Protein AF-0000000072583824 (afdb_homodimer)

Structure (mmCIF, N/CA/C/O backbone):
data_AF-0000000072583824-model_v1
#
loop_
_entity.id
_entity.type
_entity.pdbx_description
1 polymer 'PIN domain-containing protein'
#
loop_
_atom_site.group_PDB
_atom_site.id
_atom_site.type_symbol
_atom_site.label_atom_id
_atom_site.label_alt_id
_atom_site.label_comp_id
_atom_site.label_asym_id
_atom_site.label_entity_id
_atom_site.label_seq_id
_atom_site.pdbx_PDB_ins_code
_atom_site.Cartn_x
_atom_site.Cartn_y
_atom_site.Cartn_z
_atom_site.occupancy
_atom_site.B_iso_or_equiv
_atom_site.auth_seq_id
_atom_site.auth_comp_id
_atom_site.auth_asym_id
_atom_site.auth_atom_id
_atom_site.pdbx_PDB_model_num
ATOM 1 N N . MET A 1 1 ? 10.68 -25.406 -2.867 1 92.44 1 MET A N 1
ATOM 2 C CA . MET A 1 1 ? 10.5 -24.094 -3.449 1 92.44 1 MET A CA 1
ATOM 3 C C . MET A 1 1 ? 9.195 -23.453 -2.969 1 92.44 1 MET A C 1
ATOM 5 O O . MET A 1 1 ? 8.18 -24.141 -2.838 1 92.44 1 MET A O 1
ATOM 9 N N . ALA A 1 2 ? 9.227 -22.281 -2.602 1 97.75 2 ALA A N 1
ATOM 10 C CA . ALA A 1 2 ? 8.039 -21.531 -2.197 1 97.75 2 ALA A CA 1
ATOM 11 C C . ALA A 1 2 ? 7.684 -20.453 -3.225 1 97.75 2 ALA A C 1
ATOM 13 O O . ALA A 1 2 ? 8.523 -20.062 -4.035 1 97.75 2 ALA A O 1
ATOM 14 N N . LEU A 1 3 ? 6.398 -20.078 -3.184 1 98.62 3 LEU A N 1
ATOM 15 C CA . LEU A 1 3 ? 5.957 -19.078 -4.141 1 98.62 3 LEU A CA 1
ATOM 16 C C . LEU A 1 3 ? 5.617 -17.766 -3.436 1 98.62 3 LEU A C 1
ATOM 18 O O . LEU A 1 3 ? 5.031 -17.781 -2.35 1 98.62 3 LEU A O 1
ATOM 22 N N . TYR A 1 4 ? 5.996 -16.719 -4.039 1 98.81 4 TYR A N 1
ATOM 23 C CA . TYR A 1 4 ? 5.461 -15.398 -3.705 1 98.81 4 TYR A CA 1
ATOM 24 C C . TYR A 1 4 ? 4.43 -14.953 -4.734 1 98.81 4 TYR A C 1
ATOM 26 O O . TYR A 1 4 ? 4.742 -14.82 -5.918 1 98.81 4 TYR A O 1
ATOM 34 N N . ILE A 1 5 ? 3.258 -14.648 -4.293 1 98.75 5 ILE A N 1
ATOM 35 C CA . ILE A 1 5 ? 2.141 -14.383 -5.191 1 98.75 5 ILE A CA 1
ATOM 36 C C . ILE A 1 5 ? 1.902 -12.875 -5.285 1 98.75 5 ILE A C 1
ATOM 38 O O . ILE A 1 5 ? 1.609 -12.219 -4.281 1 98.75 5 ILE A O 1
ATOM 42 N N . ASP A 1 6 ? 2.023 -12.367 -6.43 1 97.75 6 ASP A N 1
ATOM 43 C CA . ASP A 1 6 ? 1.719 -10.969 -6.727 1 97.75 6 ASP A CA 1
ATOM 44 C C . ASP A 1 6 ? 0.272 -10.812 -7.188 1 97.75 6 ASP A C 1
ATOM 46 O O . ASP A 1 6 ? -0.345 -11.773 -7.656 1 97.75 6 ASP A O 1
ATOM 50 N N . SER A 1 7 ? -0.253 -9.633 -7.078 1 97.62 7 SER A N 1
ATOM 51 C CA . SER A 1 7 ? -1.662 -9.398 -7.375 1 97.62 7 SER A CA 1
ATOM 52 C C . SER A 1 7 ? -1.959 -9.633 -8.852 1 97.62 7 SER A C 1
ATOM 54 O O . SER A 1 7 ? -3.014 -10.164 -9.203 1 97.62 7 SER A O 1
ATOM 56 N N . SER A 1 8 ? -1.02 -9.219 -9.734 1 96.88 8 SER A N 1
ATOM 57 C CA . SER A 1 8 ? -1.254 -9.398 -11.164 1 96.88 8 SER A CA 1
ATOM 58 C C . SER A 1 8 ? -1.409 -10.875 -11.523 1 96.88 8 SER A C 1
ATOM 60 O O . SER A 1 8 ? -2.209 -11.227 -12.391 1 96.88 8 SER A O 1
ATOM 62 N N . PHE A 1 9 ? -0.668 -11.688 -10.883 1 98.06 9 PHE A N 1
ATOM 63 C CA . PHE A 1 9 ? -0.695 -13.125 -11.102 1 98.06 9 PHE A CA 1
ATOM 64 C C . PHE A 1 9 ? -1.998 -13.734 -10.594 1 98.06 9 PHE A C 1
ATOM 66 O O . PHE A 1 9 ? -2.674 -14.461 -11.32 1 98.06 9 PHE A O 1
ATOM 73 N N . LEU A 1 10 ? -2.4 -13.422 -9.406 1 98.19 10 LEU A N 1
ATOM 74 C CA . LEU A 1 10 ? -3.605 -13.969 -8.789 1 98.19 10 LEU A CA 1
ATOM 75 C C . LEU A 1 10 ? -4.855 -13.484 -9.516 1 98.19 10 LEU A C 1
ATOM 77 O O . LEU A 1 10 ? -5.77 -14.273 -9.781 1 98.19 10 LEU A O 1
ATOM 81 N N . LEU A 1 11 ? -4.895 -12.219 -9.891 1 97.19 11 LEU A N 1
ATOM 82 C CA . LEU A 1 11 ? -6.059 -11.648 -10.555 1 97.19 11 LEU A CA 1
ATOM 83 C C . LEU A 1 11 ? -6.246 -12.25 -11.945 1 97.19 11 LEU A C 1
ATOM 85 O O . LEU A 1 11 ? -7.375 -12.414 -12.406 1 97.19 11 LEU A O 1
ATOM 89 N N . ASN A 1 12 ? -5.109 -12.531 -12.617 1 96.81 12 ASN A N 1
ATOM 90 C CA . ASN A 1 12 ? -5.207 -13.211 -13.906 1 96.81 12 ASN A CA 1
ATOM 91 C C . ASN A 1 12 ? -5.949 -14.539 -13.781 1 96.81 12 ASN A C 1
ATOM 93 O O . ASN A 1 12 ? -6.816 -14.852 -14.594 1 96.81 12 ASN A O 1
ATOM 97 N N . ILE A 1 13 ? -5.621 -15.32 -12.766 1 97 13 ILE A N 1
ATOM 98 C CA . ILE A 1 13 ? -6.281 -16.594 -12.508 1 97 13 ILE A CA 1
ATOM 99 C C . ILE A 1 13 ? -7.758 -16.359 -12.203 1 97 13 ILE A C 1
ATOM 101 O O . ILE A 1 13 ? -8.625 -17.016 -12.781 1 97 13 ILE A O 1
ATOM 105 N N . MET A 1 14 ? -8.047 -15.391 -11.344 1 95.06 14 MET A N 1
ATOM 106 C CA . MET A 1 14 ? -9.398 -15.094 -10.883 1 95.06 14 MET A CA 1
ATOM 107 C C . MET A 1 14 ? -10.297 -14.695 -12.055 1 95.06 14 MET A C 1
ATOM 109 O O . MET A 1 14 ? -11.469 -15.078 -12.102 1 95.06 14 MET A O 1
ATOM 113 N N . TYR A 1 15 ? -9.766 -13.914 -12.969 1 93.06 15 TYR A N 1
ATOM 114 C CA . TYR A 1 15 ? -10.547 -13.391 -14.078 1 93.06 15 TYR A CA 1
ATOM 115 C C . TYR A 1 15 ? -10.492 -14.336 -15.273 1 93.06 15 TYR A C 1
ATOM 117 O O . TYR A 1 15 ? -11.031 -14.023 -16.344 1 93.06 15 TYR A O 1
ATOM 125 N N . SER A 1 16 ? -9.812 -15.484 -15.156 1 93.88 16 SER A N 1
ATOM 126 C CA . SER A 1 16 ? -9.672 -16.469 -16.219 1 93.88 16 SER A CA 1
ATOM 127 C C . SER A 1 16 ? -9.164 -15.812 -17.5 1 93.88 16 SER A C 1
ATOM 129 O O . SER A 1 16 ? -9.766 -15.977 -18.578 1 93.88 16 SER A O 1
ATOM 131 N N . GLU A 1 17 ? -8.172 -15 -17.359 1 93.62 17 GLU A N 1
ATOM 132 C CA . GLU A 1 17 ? -7.566 -14.336 -18.516 1 93.62 17 GLU A CA 1
ATOM 133 C C . GLU A 1 17 ? -6.637 -15.273 -19.266 1 93.62 17 GLU A C 1
ATOM 135 O O . GLU A 1 17 ? -6.637 -16.484 -19.031 1 93.62 17 GLU A O 1
ATOM 140 N N . ASN A 1 18 ? -5.934 -14.758 -20.234 1 91.69 18 ASN A N 1
ATOM 141 C CA . ASN A 1 18 ? -5.066 -15.57 -21.078 1 91.69 18 ASN A CA 1
ATOM 142 C C . ASN A 1 18 ? -4.145 -16.453 -20.234 1 91.69 18 ASN A C 1
ATOM 144 O O . ASN A 1 18 ? -3.496 -15.984 -19.297 1 91.69 18 ASN A O 1
ATOM 148 N N . HIS A 1 19 ? -4.07 -17.812 -20.516 1 93.81 19 HIS A N 1
ATOM 149 C CA . HIS A 1 19 ? -3.166 -18.812 -19.953 1 93.81 19 HIS A CA 1
ATOM 150 C C . HIS A 1 19 ? -3.471 -19.047 -18.469 1 93.81 19 HIS A C 1
ATOM 152 O O . HIS A 1 19 ? -2.594 -19.453 -17.719 1 93.81 19 HIS A O 1
ATOM 158 N N . PHE A 1 20 ? -4.695 -18.688 -18.016 1 94.75 20 PHE A N 1
ATOM 159 C CA . PHE A 1 20 ? -5.016 -18.766 -16.594 1 94.75 20 PHE A CA 1
ATOM 160 C C . PHE A 1 20 ? -4.895 -20.203 -16.094 1 94.75 20 PHE A C 1
ATOM 162 O O . PHE A 1 20 ? -4.535 -20.438 -14.938 1 94.75 20 PHE A O 1
ATOM 169 N N . GLU A 1 21 ? -5.133 -21.188 -16.984 1 96.25 21 GLU A N 1
ATOM 170 C CA . GLU A 1 21 ? -5.039 -22.578 -16.578 1 96.25 21 GLU A CA 1
ATOM 171 C C . GLU A 1 21 ? -3.609 -22.953 -16.203 1 96.25 21 GLU A C 1
ATOM 173 O O . GLU A 1 21 ? -3.385 -23.672 -15.219 1 96.25 21 GLU A O 1
ATOM 178 N N . LYS A 1 22 ? -2.736 -22.484 -16.953 1 96.69 22 LYS A N 1
ATOM 179 C CA . LYS A 1 22 ? -1.324 -22.719 -16.672 1 96.69 22 LYS A CA 1
ATOM 180 C C . LYS A 1 22 ? -0.91 -22.031 -15.367 1 96.69 22 LYS A C 1
ATOM 182 O O . LYS A 1 22 ? -0.13 -22.594 -14.594 1 96.69 22 LYS A O 1
ATOM 187 N N . TYR A 1 23 ? -1.39 -20.859 -15.156 1 97.06 23 TYR A N 1
ATOM 188 C CA . TYR A 1 23 ? -1.045 -20.125 -13.945 1 97.06 23 TYR A CA 1
ATOM 189 C C . TYR A 1 23 ? -1.666 -20.766 -12.711 1 97.06 23 TYR A C 1
ATOM 191 O O . TYR A 1 23 ? -1.055 -20.797 -11.641 1 97.06 23 TYR A O 1
ATOM 199 N N . LEU A 1 24 ? -2.85 -21.297 -12.914 1 97.44 24 LEU A N 1
ATOM 200 C CA . LEU A 1 24 ? -3.488 -22.031 -11.836 1 97.44 24 LEU A CA 1
ATOM 201 C C . LEU A 1 24 ? -2.684 -23.281 -11.484 1 97.44 24 LEU A C 1
ATOM 203 O O . LEU A 1 24 ? -2.561 -23.641 -10.305 1 97.44 24 LEU A O 1
ATOM 207 N N . GLU A 1 25 ? -2.131 -23.875 -12.492 1 97.62 25 GLU A N 1
ATOM 208 C CA . GLU A 1 25 ? -1.264 -25.031 -12.258 1 97.62 25 GLU A CA 1
ATOM 209 C C . GLU A 1 25 ? -0.024 -24.641 -11.461 1 97.62 25 GLU A C 1
ATOM 211 O O . GLU A 1 25 ? 0.387 -25.359 -10.547 1 97.62 25 GLU A O 1
ATOM 216 N N . ILE A 1 26 ? 0.557 -23.547 -11.789 1 97.38 26 ILE A N 1
ATOM 217 C CA . ILE A 1 26 ? 1.717 -23.047 -11.07 1 97.38 26 ILE A CA 1
ATOM 218 C C . ILE A 1 26 ? 1.34 -22.781 -9.609 1 97.38 26 ILE A C 1
ATOM 220 O O . ILE A 1 26 ? 2.033 -23.219 -8.695 1 97.38 26 ILE A O 1
ATOM 224 N N . PHE A 1 27 ? 0.22 -22.109 -9.398 1 98.06 27 PHE A N 1
ATOM 225 C CA . PHE A 1 27 ? -0.271 -21.797 -8.062 1 98.06 27 PHE A CA 1
ATOM 226 C C . PHE A 1 27 ? -0.432 -23.047 -7.227 1 98.06 27 PHE A C 1
ATOM 228 O O . PHE A 1 27 ? -0.055 -23.078 -6.051 1 98.06 27 PHE A O 1
ATOM 235 N N . ASN A 1 28 ? -0.925 -24.031 -7.902 1 97.62 28 ASN A N 1
ATOM 236 C CA . ASN A 1 28 ? -1.251 -25.25 -7.188 1 97.62 28 ASN A CA 1
ATOM 237 C C . ASN A 1 28 ? -0.034 -26.156 -7.055 1 97.62 28 ASN A C 1
ATOM 239 O O . ASN A 1 28 ? -0.085 -27.172 -6.355 1 97.62 28 ASN A O 1
ATOM 243 N N . SER A 1 29 ? 1.066 -25.828 -7.668 1 96.06 29 SER A N 1
ATOM 244 C CA . SER A 1 29 ? 2.236 -26.703 -7.73 1 96.06 29 SER A CA 1
ATOM 245 C C . SER A 1 29 ? 3.004 -26.688 -6.41 1 96.06 29 SER A C 1
ATOM 247 O O . SER A 1 29 ? 3.832 -27.578 -6.164 1 96.06 29 SER A O 1
ATOM 249 N N . GLN A 1 30 ? 2.777 -25.75 -5.59 1 94.88 30 GLN A N 1
ATOM 250 C CA . GLN A 1 30 ? 3.486 -25.625 -4.32 1 94.88 30 GLN A CA 1
ATOM 251 C C . GLN A 1 30 ? 2.51 -25.422 -3.166 1 94.88 30 GLN A C 1
ATOM 253 O O . GLN A 1 30 ? 1.465 -24.797 -3.33 1 94.88 30 GLN A O 1
ATOM 258 N N . GLN A 1 31 ? 2.912 -25.875 -2.074 1 93.75 31 GLN A N 1
ATOM 259 C CA . GLN A 1 31 ? 2.08 -25.719 -0.886 1 93.75 31 GLN A CA 1
ATOM 260 C C . GLN A 1 31 ? 2.418 -24.422 -0.14 1 93.75 31 GLN A C 1
ATOM 262 O O . GLN A 1 31 ? 1.532 -23.781 0.423 1 93.75 31 GLN A O 1
ATOM 267 N N . LYS A 1 32 ? 3.676 -24.109 -0.099 1 97.38 32 LYS A N 1
ATOM 268 C CA . LYS A 1 32 ? 4.098 -22.906 0.603 1 97.38 32 LYS A CA 1
ATOM 269 C C . LYS A 1 32 ? 3.969 -21.672 -0.294 1 97.38 32 LYS A C 1
ATOM 271 O O . LYS A 1 32 ? 4.699 -21.547 -1.278 1 97.38 32 LYS A O 1
ATOM 276 N N . LYS A 1 33 ? 3.062 -20.844 0.031 1 98.56 33 LYS A N 1
ATOM 277 C CA . LYS A 1 33 ? 2.789 -19.594 -0.688 1 98.56 33 LYS A CA 1
ATOM 278 C C . LYS A 1 33 ? 2.795 -18.406 0.257 1 98.56 33 LYS A C 1
ATOM 280 O O . LYS A 1 33 ? 2.277 -18.484 1.373 1 98.56 33 LYS A O 1
ATOM 285 N N . PHE A 1 34 ? 3.4 -17.344 -0.238 1 98.69 34 PHE A N 1
ATOM 286 C CA . PHE A 1 34 ? 3.523 -16.141 0.581 1 98.69 34 PHE A CA 1
ATOM 287 C C . PHE A 1 34 ? 3.121 -14.906 -0.211 1 98.69 34 PHE A C 1
ATOM 289 O O . PHE A 1 34 ? 3.105 -14.93 -1.443 1 98.69 34 PHE A O 1
ATOM 296 N N . SER A 1 35 ? 2.779 -13.891 0.443 1 98.69 35 SER A N 1
ATOM 297 C CA . SER A 1 35 ? 2.566 -12.562 -0.12 1 98.69 35 SER A CA 1
ATOM 298 C C . SER A 1 35 ? 2.469 -11.508 0.976 1 98.69 35 SER A C 1
ATOM 300 O O . SER A 1 35 ? 2.576 -11.828 2.162 1 98.69 35 SER A O 1
ATOM 302 N N . SER A 1 36 ? 2.441 -10.289 0.584 1 98.56 36 SER A N 1
ATOM 303 C CA . SER A 1 36 ? 2.127 -9.195 1.494 1 98.56 36 SER A CA 1
ATOM 304 C C . SER A 1 36 ? 0.634 -9.141 1.801 1 98.56 36 SER A C 1
ATOM 306 O O . SER A 1 36 ? -0.192 -9.477 0.95 1 98.56 36 SER A O 1
ATOM 308 N N . ILE A 1 37 ? 0.277 -8.703 2.951 1 98.06 37 ILE A N 1
ATOM 309 C CA . ILE A 1 37 ? -1.121 -8.508 3.318 1 98.06 37 ILE A CA 1
ATOM 310 C C . ILE A 1 37 ? -1.78 -7.543 2.33 1 98.06 37 ILE A C 1
ATOM 312 O O . ILE A 1 37 ? -3.002 -7.562 2.158 1 98.06 37 ILE A O 1
ATOM 316 N N . LEU A 1 38 ? -1.032 -6.793 1.614 1 97.62 38 LEU A N 1
ATOM 317 C CA . LEU A 1 38 ? -1.534 -5.863 0.607 1 97.62 38 LEU A CA 1
ATOM 318 C C . LEU A 1 38 ? -2.203 -6.613 -0.539 1 97.62 38 LEU A C 1
ATOM 320 O O . LEU A 1 38 ? -3.027 -6.047 -1.261 1 97.62 38 LEU A O 1
ATOM 324 N N . LEU A 1 39 ? -1.82 -7.855 -0.729 1 98.19 39 LEU A N 1
ATOM 325 C CA . LEU A 1 39 ? -2.424 -8.672 -1.78 1 98.19 39 LEU A CA 1
ATOM 326 C C . LEU A 1 39 ? -3.941 -8.703 -1.636 1 98.19 39 LEU A C 1
ATOM 328 O O . LEU A 1 39 ? -4.668 -8.516 -2.615 1 98.19 39 LEU A O 1
ATOM 332 N N . GLU A 1 40 ? -4.371 -8.922 -0.43 1 96.56 40 GLU A N 1
ATOM 333 C CA . GLU A 1 40 ? -5.805 -9.008 -0.174 1 96.56 40 GLU A CA 1
ATOM 334 C C . GLU A 1 40 ? -6.496 -7.68 -0.479 1 96.56 40 GLU A C 1
ATOM 336 O O . GLU A 1 40 ? -7.566 -7.66 -1.095 1 96.56 40 GLU A O 1
ATOM 341 N N . ILE A 1 41 ? -5.891 -6.613 -0.119 1 95.19 41 ILE A N 1
ATOM 342 C CA . ILE A 1 41 ? -6.469 -5.285 -0.32 1 95.19 41 ILE A CA 1
ATOM 343 C C . ILE A 1 41 ? -6.504 -4.961 -1.812 1 95.19 41 ILE A C 1
ATOM 345 O O . ILE A 1 41 ? -7.535 -4.527 -2.332 1 95.19 41 ILE A O 1
ATOM 349 N N . GLU A 1 42 ? -5.441 -5.219 -2.459 1 96.38 42 GLU A N 1
ATOM 350 C CA . GLU A 1 42 ? -5.324 -4.945 -3.889 1 96.38 42 GLU A CA 1
ATOM 351 C C . GLU A 1 42 ? -6.324 -5.77 -4.691 1 96.38 42 GLU A C 1
ATOM 353 O O . GLU A 1 42 ? -6.953 -5.258 -5.621 1 96.38 42 GLU A O 1
ATOM 358 N N . THR A 1 43 ? -6.473 -7 -4.371 1 96.25 43 THR A N 1
ATOM 359 C CA . 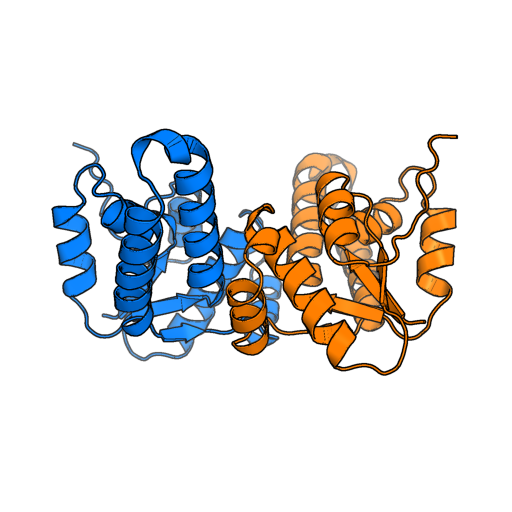THR A 1 43 ? -7.359 -7.883 -5.121 1 96.25 43 THR A CA 1
ATOM 360 C C . THR A 1 43 ? -8.82 -7.57 -4.816 1 96.25 43 THR A C 1
ATOM 362 O O . THR A 1 43 ? -9.664 -7.586 -5.715 1 96.25 43 THR A O 1
ATOM 365 N N . ALA A 1 44 ? -9.117 -7.27 -3.566 1 93.69 44 ALA A N 1
ATOM 366 C CA . ALA A 1 44 ? -10.469 -6.867 -3.205 1 93.69 44 ALA A CA 1
ATOM 367 C C . ALA A 1 44 ? -10.883 -5.594 -3.939 1 93.69 44 ALA A C 1
ATOM 369 O O . ALA A 1 44 ? -12 -5.504 -4.461 1 93.69 44 ALA A O 1
ATOM 370 N N . ARG A 1 45 ? -9.992 -4.703 -3.957 1 93.25 45 ARG A N 1
ATOM 371 C CA . ARG A 1 45 ? -10.266 -3.455 -4.664 1 93.25 45 ARG A CA 1
ATOM 372 C C . ARG A 1 45 ? -10.516 -3.709 -6.145 1 93.25 45 ARG A C 1
ATOM 374 O O . ARG A 1 45 ? -11.43 -3.137 -6.73 1 93.25 45 ARG A O 1
ATOM 381 N N . SER A 1 46 ? -9.648 -4.484 -6.738 1 93.88 46 SER A N 1
ATOM 382 C CA . SER A 1 46 ? -9.789 -4.797 -8.156 1 93.88 46 SER A CA 1
ATOM 383 C C . SER A 1 46 ? -11.141 -5.445 -8.453 1 93.88 46 SER A C 1
ATOM 385 O O . SER A 1 46 ? -11.805 -5.09 -9.422 1 93.88 46 SER A O 1
ATOM 387 N N . LEU A 1 47 ? -11.562 -6.363 -7.621 1 91.31 47 LEU A N 1
ATOM 388 C CA . LEU A 1 47 ? -12.844 -7.031 -7.793 1 91.31 47 LEU A CA 1
ATOM 389 C C . LEU A 1 47 ? -13.992 -6.035 -7.699 1 91.31 47 LEU A C 1
ATOM 391 O O . LEU A 1 47 ? -14.914 -6.066 -8.523 1 91.31 47 LEU A O 1
ATOM 395 N N . ASN A 1 48 ? -13.891 -5.168 -6.711 1 89 48 ASN A N 1
ATOM 396 C CA . ASN A 1 48 ? -14.922 -4.156 -6.535 1 89 48 ASN A CA 1
ATOM 397 C C . ASN A 1 48 ? -15 -3.215 -7.73 1 89 48 ASN A C 1
ATOM 399 O O . ASN A 1 48 ? -16.094 -2.85 -8.172 1 89 48 ASN A O 1
ATOM 403 N N . LEU A 1 49 ? -13.844 -2.818 -8.156 1 88.06 49 LEU A N 1
ATOM 404 C CA . LEU A 1 49 ? -13.789 -1.944 -9.32 1 88.06 49 LEU A CA 1
ATOM 405 C C . LEU A 1 49 ? -14.391 -2.629 -10.547 1 88.06 49 LEU A C 1
ATOM 407 O O . LEU A 1 49 ? -15.188 -2.029 -11.266 1 88.06 49 LEU A O 1
ATOM 411 N N . PHE A 1 50 ? -14 -3.863 -10.75 1 87.19 50 PHE A N 1
ATOM 412 C CA . PHE A 1 50 ? -14.508 -4.641 -11.867 1 87.19 50 PHE A CA 1
ATOM 413 C C . PHE A 1 50 ? -16.031 -4.773 -11.789 1 87.19 50 PHE A C 1
ATOM 415 O O . PHE A 1 50 ? -16.719 -4.594 -12.797 1 87.19 50 PHE A O 1
ATOM 422 N N . TYR A 1 51 ? -16.469 -5.039 -10.617 1 86 51 TYR A N 1
ATOM 423 C CA . TYR A 1 51 ? -17.906 -5.176 -10.391 1 86 51 TYR A CA 1
ATOM 424 C C . TYR A 1 51 ? -18.641 -3.869 -10.688 1 86 51 TYR A C 1
ATOM 426 O O . TYR A 1 51 ? -19.688 -3.867 -11.344 1 86 51 TYR A O 1
ATOM 434 N N . ASN A 1 52 ? -18.109 -2.777 -10.242 1 84.94 52 ASN A N 1
ATOM 435 C CA . ASN A 1 52 ? -18.734 -1.474 -10.422 1 84.94 52 ASN A CA 1
ATOM 436 C C . ASN A 1 52 ? -18.781 -1.069 -11.891 1 84.94 52 ASN A C 1
ATOM 438 O O . ASN A 1 52 ? -19.719 -0.41 -12.328 1 84.94 52 ASN A O 1
ATOM 442 N N . ILE A 1 53 ? -17.766 -1.441 -12.562 1 84.94 53 ILE A N 1
ATOM 443 C CA . ILE A 1 53 ? -17.688 -1.114 -13.984 1 84.94 53 ILE A CA 1
ATOM 444 C C . ILE A 1 53 ? -18.672 -1.98 -14.766 1 84.94 53 ILE A C 1
ATOM 446 O O . ILE A 1 53 ? -19.297 -1.51 -15.719 1 84.94 53 ILE A O 1
ATOM 450 N N . LYS A 1 54 ? -18.875 -3.236 -14.336 1 83 54 LYS A N 1
ATOM 451 C CA . LYS A 1 54 ? -19.688 -4.18 -15.102 1 83 54 LYS A CA 1
ATOM 452 C C . LYS A 1 54 ? -21 -4.484 -14.375 1 83 54 LYS A C 1
ATOM 454 O O . LYS A 1 54 ? -21.609 -5.527 -14.609 1 83 54 LYS A O 1
ATOM 459 N N . LYS A 1 55 ? -21.312 -3.713 -13.422 1 72.62 55 LYS A N 1
ATOM 460 C CA . LYS A 1 55 ? -22.406 -3.943 -12.477 1 72.62 55 LYS A CA 1
ATOM 461 C C . LYS A 1 55 ? -23.688 -4.324 -13.203 1 72.62 55 LYS A C 1
ATOM 463 O O . LYS A 1 55 ? -24.422 -5.211 -12.758 1 72.62 55 LYS A O 1
ATOM 468 N N . LYS A 1 56 ? -23.938 -3.674 -14.219 1 74.94 56 LYS A N 1
ATOM 469 C CA . LYS A 1 56 ? -25.172 -3.943 -14.969 1 74.94 56 LYS A CA 1
ATOM 470 C C . LYS A 1 56 ? -25.188 -5.379 -15.484 1 74.94 56 LYS A C 1
ATOM 472 O O . LYS A 1 56 ? -26.25 -6.012 -15.516 1 74.94 56 LYS A O 1
ATOM 477 N N . ASP A 1 57 ? -24.141 -5.934 -15.773 1 78.88 57 ASP A N 1
ATOM 478 C CA . ASP A 1 57 ? -24.031 -7.238 -16.422 1 78.88 57 ASP A CA 1
ATOM 479 C C . ASP A 1 57 ? -23.844 -8.352 -15.383 1 78.88 57 ASP A C 1
ATOM 481 O O . ASP A 1 57 ? -24.297 -9.477 -15.586 1 78.88 57 ASP A O 1
ATOM 485 N N . LEU A 1 58 ? -23.219 -8.188 -14.305 1 77.56 58 LEU A N 1
ATOM 486 C CA . LEU A 1 58 ? -22.734 -9.234 -13.414 1 77.56 58 LEU A CA 1
ATOM 487 C C . LEU A 1 58 ? -23.688 -9.453 -12.25 1 77.56 58 LEU A C 1
ATOM 489 O O . LEU A 1 58 ? -23.938 -10.594 -11.852 1 77.56 58 LEU A O 1
ATOM 493 N N . GLY A 1 59 ? -24.406 -8.422 -11.82 1 78.88 59 GLY A N 1
ATOM 494 C CA . GLY A 1 59 ? -25.297 -8.508 -10.672 1 78.88 59 GLY A CA 1
ATOM 495 C C . GLY A 1 59 ? -24.578 -8.797 -9.375 1 78.88 59 GLY A C 1
ATOM 496 O O . GLY A 1 59 ? -23.375 -9.07 -9.375 1 78.88 59 GLY A O 1
ATOM 497 N N . LYS A 1 60 ? -25.203 -8.859 -8.195 1 81.69 60 LYS A N 1
ATOM 498 C CA . LYS A 1 60 ? -24.656 -8.992 -6.844 1 81.69 60 LYS A CA 1
ATOM 499 C C . LYS A 1 60 ? -24.156 -10.406 -6.594 1 81.69 60 LYS A C 1
ATOM 501 O O . LYS A 1 60 ? -23.203 -10.609 -5.832 1 81.69 60 LYS A O 1
ATOM 506 N N . VAL A 1 61 ? -24.672 -11.383 -7.223 1 85.44 61 VAL A N 1
ATOM 507 C CA . VAL A 1 61 ? -24.312 -12.781 -7.059 1 85.44 61 VAL A CA 1
ATOM 508 C C . VAL A 1 61 ? -22.875 -13 -7.531 1 85.44 61 VAL A C 1
ATOM 510 O O . VAL A 1 61 ? -22.094 -13.719 -6.887 1 85.44 61 VAL A O 1
ATOM 513 N N . TRP A 1 62 ? -22.547 -12.336 -8.578 1 88.81 62 TRP A N 1
ATOM 514 C CA . TRP A 1 62 ? -21.203 -12.461 -9.125 1 88.81 62 TRP A CA 1
ATOM 515 C C . TRP A 1 62 ? -20.156 -11.969 -8.125 1 88.81 62 TRP A C 1
ATOM 517 O O . TRP A 1 62 ? -19.125 -12.602 -7.926 1 88.81 62 TRP A O 1
ATOM 527 N N . LEU A 1 63 ? -20.453 -10.844 -7.523 1 87.31 63 LEU A N 1
ATOM 528 C CA . LEU A 1 63 ? -19.516 -10.25 -6.57 1 87.31 63 LEU A CA 1
ATOM 529 C C . LEU A 1 63 ? -19.312 -11.172 -5.371 1 87.31 63 LEU A C 1
ATOM 531 O O . LEU A 1 63 ? -18.172 -11.406 -4.957 1 87.31 63 LEU A O 1
ATOM 535 N N . ASN A 1 64 ? -20.375 -11.703 -4.887 1 89.62 64 ASN A N 1
ATOM 536 C CA . ASN A 1 64 ? -20.312 -12.609 -3.742 1 89.62 64 ASN A CA 1
ATOM 537 C C . ASN A 1 64 ? -19.5 -13.867 -4.07 1 89.62 64 ASN A C 1
ATOM 539 O O . ASN A 1 64 ? -18.672 -14.305 -3.271 1 89.62 64 ASN A O 1
ATOM 543 N N . GLU A 1 65 ? -19.75 -14.391 -5.172 1 92.06 65 GLU A N 1
ATOM 544 C CA . GLU A 1 65 ? -19.031 -15.586 -5.602 1 92.06 65 GLU A CA 1
ATOM 545 C C . GLU A 1 65 ? -17.547 -15.297 -5.816 1 92.06 65 GLU A C 1
ATOM 547 O O . GLU A 1 65 ? -16.703 -16.109 -5.445 1 92.06 65 GLU A O 1
ATOM 552 N N . SER A 1 66 ? -17.281 -14.18 -6.457 1 93.19 66 SER A N 1
ATOM 553 C CA . SER A 1 66 ? -15.906 -13.789 -6.707 1 93.19 66 SER A CA 1
ATOM 554 C C . SER A 1 66 ? -15.156 -13.547 -5.402 1 93.19 66 SER A C 1
ATOM 556 O O . SER A 1 66 ? -13.992 -13.945 -5.266 1 93.19 66 SER A O 1
ATOM 558 N N . GLU A 1 67 ? -15.797 -12.922 -4.496 1 92.06 67 GLU A N 1
ATOM 559 C CA . GLU A 1 67 ? -15.203 -12.695 -3.182 1 92.06 67 GLU A CA 1
ATOM 560 C C . GLU A 1 67 ? -14.945 -14.016 -2.459 1 92.06 67 GLU A C 1
ATOM 562 O O . GLU A 1 67 ? -13.93 -14.164 -1.774 1 92.06 67 GLU A O 1
ATOM 567 N N . GLY A 1 68 ? -15.906 -14.891 -2.549 1 95.19 68 GLY A N 1
ATOM 568 C CA . GLY A 1 68 ? -15.711 -16.219 -1.985 1 95.19 68 GLY A CA 1
ATOM 569 C C . GLY A 1 68 ? -14.516 -16.938 -2.57 1 95.19 68 GLY A C 1
ATOM 570 O O . GLY A 1 68 ? -13.703 -17.516 -1.832 1 95.19 68 GLY A O 1
ATOM 571 N N . THR A 1 69 ? -14.398 -16.953 -3.857 1 96.19 69 THR A N 1
ATOM 572 C CA . THR A 1 69 ? -13.273 -17.562 -4.551 1 96.19 69 THR A CA 1
ATOM 573 C C . THR A 1 69 ? -11.961 -16.922 -4.133 1 96.19 69 THR A C 1
ATOM 575 O O . THR A 1 69 ? -10.961 -17.609 -3.898 1 96.19 69 THR A O 1
ATOM 578 N N . LEU A 1 70 ? -11.961 -15.617 -4.105 1 96.19 70 LEU A N 1
ATOM 579 C CA . LEU A 1 70 ? -10.773 -14.883 -3.672 1 96.19 70 LEU A CA 1
ATOM 580 C C . LEU A 1 70 ? -10.359 -15.312 -2.27 1 96.19 70 LEU A C 1
ATOM 582 O O . LEU A 1 70 ? -9.172 -15.555 -2.018 1 96.19 70 LEU A O 1
ATOM 586 N N . ASN A 1 71 ? -11.305 -15.398 -1.379 1 95.88 71 ASN A N 1
ATOM 587 C CA . ASN A 1 71 ? -11.016 -15.82 -0.012 1 95.88 71 ASN A CA 1
ATOM 588 C C . ASN A 1 71 ? -10.414 -17.219 0.025 1 95.88 71 ASN A C 1
ATOM 590 O O . ASN A 1 71 ? -9.547 -17.5 0.855 1 95.88 71 ASN A O 1
ATOM 594 N N . ASP A 1 72 ? -10.891 -18.031 -0.829 1 97.25 72 ASP A N 1
ATOM 595 C CA . ASP A 1 72 ? -10.344 -19.391 -0.922 1 97.25 72 ASP A CA 1
ATOM 596 C C . ASP A 1 72 ? -8.875 -19.359 -1.318 1 97.25 72 ASP A C 1
ATOM 598 O O . ASP A 1 72 ? -8.055 -20.078 -0.742 1 97.25 72 ASP A O 1
ATOM 602 N N . PHE A 1 73 ? -8.516 -18.578 -2.264 1 97.81 73 PHE A N 1
ATOM 603 C CA . PHE A 1 73 ? -7.125 -18.438 -2.684 1 97.81 73 PHE A CA 1
ATOM 604 C C . PHE A 1 73 ? -6.281 -17.828 -1.568 1 97.81 73 PHE A C 1
ATOM 606 O O . PHE A 1 73 ? -5.195 -18.328 -1.269 1 97.81 73 PHE A O 1
ATOM 613 N N . LEU A 1 74 ? -6.789 -16.797 -0.99 1 97.62 74 LEU A N 1
ATOM 614 C CA . LEU A 1 74 ? -6.039 -16.078 0.036 1 97.62 74 LEU A CA 1
ATOM 615 C C . LEU A 1 74 ? -5.785 -16.969 1.248 1 97.62 74 LEU A C 1
ATOM 617 O O . LEU A 1 74 ? -4.746 -16.859 1.901 1 97.62 74 LEU A O 1
ATOM 621 N N . SER A 1 75 ? -6.746 -17.828 1.523 1 97.56 75 SER A N 1
ATOM 622 C CA . SER A 1 75 ? -6.613 -18.734 2.666 1 97.56 75 SER A CA 1
ATOM 623 C C . SER A 1 75 ? -5.438 -19.688 2.48 1 97.56 75 SER A C 1
ATOM 625 O O . SER A 1 75 ? -4.965 -20.297 3.445 1 97.56 75 SER A O 1
ATOM 627 N N . GLN A 1 76 ? -4.949 -19.828 1.287 1 98.19 76 GLN A N 1
ATOM 628 C CA . GLN A 1 76 ? -3.842 -20.734 0.977 1 98.19 76 GLN A CA 1
ATOM 629 C C . GLN A 1 76 ? -2.514 -19.984 0.958 1 98.19 76 GLN A C 1
ATOM 631 O O . GLN A 1 76 ? -1.461 -20.578 0.719 1 98.19 76 GLN A O 1
ATOM 636 N N . ILE A 1 77 ? -2.52 -18.734 1.183 1 98.44 77 ILE A N 1
ATOM 637 C CA . ILE A 1 77 ? -1.337 -17.875 1.089 1 98.44 77 ILE A CA 1
ATOM 638 C C . ILE A 1 77 ? -1.001 -17.312 2.465 1 98.44 77 ILE A C 1
ATOM 640 O O . ILE A 1 77 ? -1.876 -16.781 3.156 1 98.44 77 ILE A O 1
ATOM 644 N N . ASN A 1 78 ? 0.192 -17.469 2.924 1 98.12 78 ASN A N 1
ATOM 645 C CA . ASN A 1 78 ? 0.658 -16.812 4.141 1 98.12 78 ASN A CA 1
ATOM 646 C C . ASN A 1 78 ? 0.92 -15.328 3.908 1 98.12 78 ASN A C 1
ATOM 648 O O . ASN A 1 78 ? 1.905 -14.961 3.266 1 98.12 78 ASN A O 1
ATOM 652 N N . LEU A 1 79 ? 0.116 -14.5 4.477 1 98.25 79 LEU A N 1
ATOM 653 C CA . LEU A 1 79 ? 0.208 -13.062 4.254 1 98.25 79 LEU A CA 1
ATOM 654 C C . LEU A 1 79 ? 1.053 -12.398 5.332 1 98.25 79 LEU A C 1
ATOM 656 O O . LEU A 1 79 ? 0.759 -12.523 6.523 1 98.25 79 LEU A O 1
ATOM 660 N N . LYS A 1 80 ? 2.049 -11.734 4.926 1 98.5 80 LYS A N 1
ATOM 661 C CA . LYS A 1 80 ? 2.92 -10.992 5.832 1 98.5 80 LYS A CA 1
ATOM 662 C C . LYS A 1 80 ? 2.426 -9.562 6.027 1 98.5 80 LYS A C 1
ATOM 664 O O . LYS A 1 80 ? 2.158 -8.859 5.051 1 98.5 80 LYS A O 1
ATOM 669 N N . ASN A 1 81 ? 2.309 -9.133 7.301 1 98.31 81 ASN A N 1
ATOM 670 C CA . ASN A 1 81 ? 1.954 -7.754 7.613 1 98.31 81 ASN A CA 1
ATOM 671 C C . ASN A 1 81 ? 3.02 -6.777 7.121 1 98.31 81 ASN A C 1
ATOM 673 O O . ASN A 1 81 ? 4.18 -7.152 6.953 1 98.31 81 ASN A O 1
ATOM 677 N N . VAL A 1 82 ? 2.504 -5.566 6.82 1 98.31 82 VAL A N 1
ATOM 678 C CA . VAL A 1 82 ? 3.467 -4.5 6.562 1 98.31 82 VAL A CA 1
ATOM 679 C C . VAL A 1 82 ? 3.836 -3.807 7.871 1 98.31 82 VAL A C 1
ATOM 681 O O . VAL A 1 82 ? 3.029 -3.064 8.438 1 98.31 82 VAL A O 1
ATOM 684 N N . ASP A 1 83 ? 5.047 -4.078 8.305 1 97.56 83 ASP A N 1
ATOM 685 C CA . ASP A 1 83 ? 5.516 -3.582 9.602 1 97.56 83 ASP A CA 1
ATOM 686 C C . ASP A 1 83 ? 6.945 -3.055 9.508 1 97.56 83 ASP A C 1
ATOM 688 O O . ASP A 1 83 ? 7.434 -2.768 8.406 1 97.56 83 ASP A O 1
ATOM 692 N N . SER A 1 84 ? 7.566 -2.896 10.641 1 95.31 84 SER A N 1
ATOM 693 C CA . SER A 1 84 ? 8.883 -2.273 10.695 1 95.31 84 SER A CA 1
ATOM 694 C C . SER A 1 84 ? 9.914 -3.107 9.938 1 95.31 84 SER A C 1
ATOM 696 O O . SER A 1 84 ? 10.867 -2.562 9.367 1 95.31 84 SER A O 1
ATOM 698 N N . ASP A 1 85 ? 9.703 -4.43 9.938 1 96.25 85 ASP A N 1
ATOM 699 C CA . ASP A 1 85 ? 10.609 -5.289 9.188 1 96.25 85 ASP A CA 1
ATOM 700 C C . ASP A 1 85 ? 10.641 -4.898 7.711 1 96.25 85 ASP A C 1
ATOM 702 O O . ASP A 1 85 ? 11.711 -4.797 7.109 1 96.25 85 ASP A O 1
ATOM 706 N N . ILE A 1 86 ? 9.5 -4.684 7.148 1 96.62 86 ILE A N 1
ATOM 707 C CA . ILE A 1 86 ? 9.359 -4.363 5.73 1 96.62 86 ILE A CA 1
ATOM 708 C C . ILE A 1 86 ? 9.953 -2.984 5.453 1 96.62 86 ILE A C 1
ATOM 710 O O . ILE A 1 86 ? 10.641 -2.787 4.449 1 96.62 86 ILE A O 1
ATOM 714 N N . ARG A 1 87 ? 9.711 -2.084 6.312 1 92.69 87 ARG A N 1
ATOM 715 C CA . ARG A 1 87 ? 10.273 -0.745 6.184 1 92.69 87 ARG A CA 1
ATOM 716 C C . ARG A 1 87 ? 11.797 -0.794 6.152 1 92.69 87 ARG A C 1
ATOM 718 O O . ARG A 1 87 ? 12.43 -0.111 5.344 1 92.69 87 ARG A O 1
ATOM 725 N N . LEU A 1 88 ? 12.328 -1.562 7.035 1 93.06 88 LEU A N 1
ATOM 726 C CA . LEU A 1 88 ? 13.773 -1.687 7.129 1 93.06 88 LEU A CA 1
ATOM 727 C C . LEU A 1 88 ? 14.352 -2.283 5.848 1 93.06 88 LEU A C 1
ATOM 729 O O . LEU A 1 88 ? 15.43 -1.882 5.402 1 93.06 88 LEU A O 1
ATOM 733 N N . GLU A 1 89 ? 13.664 -3.264 5.289 1 94.12 89 GLU A N 1
ATOM 734 C CA . GLU A 1 89 ? 14.102 -3.852 4.027 1 94.12 89 GLU A CA 1
ATOM 735 C C . GLU A 1 89 ? 14.172 -2.801 2.924 1 94.12 89 GLU A C 1
ATOM 737 O O . GLU A 1 89 ? 15.102 -2.797 2.119 1 94.12 89 GLU A O 1
ATOM 742 N N . ILE A 1 90 ? 13.211 -1.914 2.859 1 92.19 90 ILE A N 1
ATOM 743 C CA . ILE A 1 90 ? 13.141 -0.877 1.835 1 92.19 90 ILE A CA 1
ATOM 744 C C . ILE A 1 90 ? 14.297 0.107 2.02 1 92.19 90 ILE A C 1
ATOM 746 O O . ILE A 1 90 ? 14.922 0.529 1.045 1 92.19 90 ILE A O 1
ATOM 750 N N . LYS A 1 91 ? 14.562 0.446 3.258 1 87.31 91 LYS A N 1
ATOM 751 C CA . LYS A 1 91 ? 15.648 1.38 3.561 1 87.31 91 LYS A CA 1
ATOM 752 C C . LYS A 1 91 ? 17 0.794 3.18 1 87.31 91 LYS A C 1
ATOM 754 O O . LYS A 1 91 ? 17.906 1.525 2.783 1 87.31 91 LYS A O 1
ATOM 759 N N . LYS A 1 92 ? 17.078 -0.483 3.316 1 90.06 92 LYS A N 1
ATOM 760 C CA . LYS A 1 92 ? 18.344 -1.17 3.049 1 90.06 92 LYS A CA 1
ATOM 761 C C . LYS A 1 92 ? 18.625 -1.215 1.551 1 90.06 92 LYS A C 1
ATOM 763 O O . LYS A 1 92 ? 19.797 -1.122 1.137 1 90.06 92 LYS A O 1
ATOM 768 N N . TYR A 1 93 ? 17.609 -1.356 0.785 1 87.25 93 TYR A N 1
ATOM 769 C CA . TYR A 1 93 ? 17.797 -1.528 -0.653 1 87.25 93 TYR A CA 1
ATOM 770 C C . TYR A 1 93 ? 17.094 -0.41 -1.426 1 87.25 93 TYR A C 1
ATOM 772 O O . TYR A 1 93 ? 15.906 -0.503 -1.734 1 87.25 93 TYR A O 1
ATOM 780 N N . LYS A 1 94 ? 17.859 0.516 -1.851 1 80.31 94 LYS A N 1
ATOM 781 C CA . LYS A 1 94 ? 17.297 1.7 -2.496 1 80.31 94 LYS A CA 1
ATOM 782 C C . LYS A 1 94 ? 16.719 1.356 -3.865 1 80.31 94 LYS A C 1
ATOM 784 O O . LYS A 1 94 ? 15.797 2.023 -4.34 1 80.31 94 LYS A O 1
ATOM 789 N N . ASN A 1 95 ? 17.203 0.297 -4.453 1 86.5 95 ASN A N 1
ATOM 790 C CA . ASN A 1 95 ? 16.734 -0.132 -5.766 1 86.5 95 ASN A CA 1
ATOM 791 C C . ASN A 1 95 ? 15.266 -0.527 -5.727 1 86.5 95 ASN A C 1
ATOM 793 O O . ASN A 1 95 ? 14.586 -0.504 -6.754 1 86.5 95 ASN A O 1
ATOM 797 N N . ILE A 1 96 ? 14.797 -0.897 -4.559 1 89.5 96 ILE A N 1
ATOM 798 C CA . ILE A 1 96 ? 13.398 -1.268 -4.383 1 89.5 96 ILE A CA 1
ATOM 799 C C . ILE A 1 96 ? 12.508 -0.076 -4.711 1 89.5 96 ILE A C 1
ATOM 801 O O . ILE A 1 96 ? 11.398 -0.246 -5.234 1 89.5 96 ILE A O 1
ATOM 805 N N . LEU A 1 97 ? 13.078 1.121 -4.5 1 87.5 97 LEU A N 1
ATOM 806 C CA . LEU A 1 97 ? 12.289 2.34 -4.629 1 87.5 97 LEU A CA 1
ATOM 807 C C . LE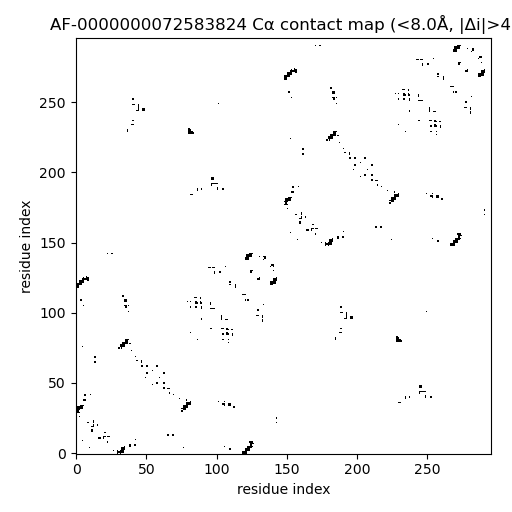U A 1 97 ? 12.211 2.787 -6.082 1 87.5 97 LEU A C 1
ATOM 809 O O . LEU A 1 97 ? 11.594 3.811 -6.391 1 87.5 97 LEU A O 1
ATOM 813 N N . GLU A 1 98 ? 12.781 1.953 -7.012 1 87.31 98 GLU A N 1
ATOM 814 C CA . GLU A 1 98 ? 12.523 2.143 -8.438 1 87.31 98 GLU A CA 1
ATOM 815 C C . GLU A 1 98 ? 11.078 1.804 -8.781 1 87.31 98 GLU A C 1
ATOM 817 O O . GLU A 1 98 ? 10.555 2.262 -9.805 1 87.31 98 GLU A O 1
ATOM 822 N N . LEU A 1 99 ? 10.508 1.017 -7.918 1 92.44 99 LEU A N 1
ATOM 823 C CA . LEU A 1 99 ? 9.117 0.597 -8.094 1 92.44 99 LEU A CA 1
ATOM 824 C C . LEU A 1 99 ? 8.164 1.573 -7.418 1 92.44 99 LEU A C 1
ATOM 826 O O . LEU A 1 99 ? 8.578 2.361 -6.562 1 92.44 99 LEU A O 1
ATOM 830 N N . LYS A 1 100 ? 6.945 1.5 -7.848 1 93.56 100 LYS A N 1
ATOM 831 C CA . LYS A 1 100 ? 5.914 2.244 -7.129 1 93.56 100 LYS A CA 1
ATOM 832 C C . LYS A 1 100 ? 5.727 1.697 -5.719 1 93.56 100 LYS A C 1
ATOM 834 O O . LYS A 1 100 ? 6.172 0.591 -5.41 1 93.56 100 LYS A O 1
ATOM 839 N N . SER A 1 101 ? 5.074 2.438 -4.898 1 95.06 101 SER A N 1
ATOM 840 C CA . SER A 1 101 ? 5.008 2.156 -3.471 1 95.06 101 SER A CA 1
ATOM 841 C C . SER A 1 101 ? 4.449 0.76 -3.207 1 95.06 101 SER A C 1
ATOM 843 O O . SER A 1 101 ? 5 0.007 -2.402 1 95.06 101 SER A O 1
ATOM 845 N N . LEU A 1 102 ? 3.363 0.38 -3.881 1 94.81 102 LEU A N 1
ATOM 846 C CA . LEU A 1 102 ? 2.762 -0.935 -3.684 1 94.81 102 LEU A CA 1
ATOM 847 C C . LEU A 1 102 ? 3.723 -2.041 -4.105 1 94.81 102 LEU A C 1
ATOM 849 O O . LEU A 1 102 ? 3.977 -2.975 -3.338 1 94.81 102 LEU A O 1
ATOM 853 N N . ASP A 1 103 ? 4.332 -1.915 -5.277 1 96.06 103 ASP A N 1
ATOM 854 C CA . ASP A 1 103 ? 5.254 -2.918 -5.809 1 96.06 103 ASP A CA 1
ATOM 855 C C . ASP A 1 103 ? 6.531 -2.982 -4.977 1 96.06 103 ASP A C 1
ATOM 857 O O . ASP A 1 103 ? 7.094 -4.059 -4.777 1 96.06 103 ASP A O 1
ATOM 861 N N . ALA A 1 104 ? 6.957 -1.774 -4.551 1 96.19 104 ALA A N 1
ATOM 862 C CA . ALA A 1 104 ? 8.125 -1.721 -3.68 1 96.19 104 ALA A CA 1
ATOM 863 C C . ALA A 1 104 ? 7.883 -2.492 -2.385 1 96.19 104 ALA A C 1
ATOM 865 O O . ALA A 1 104 ? 8.758 -3.217 -1.911 1 96.19 104 ALA A O 1
ATOM 866 N N . THR A 1 105 ? 6.727 -2.326 -1.846 1 97.38 105 THR A N 1
ATOM 867 C CA . THR A 1 105 ? 6.367 -3.033 -0.621 1 97.38 105 THR A CA 1
ATOM 868 C C . THR A 1 105 ? 6.328 -4.539 -0.857 1 97.38 105 THR A C 1
ATOM 870 O O . THR A 1 105 ? 6.805 -5.316 -0.026 1 97.38 105 THR A O 1
ATOM 873 N N . HIS A 1 106 ? 5.789 -4.953 -1.95 1 98.25 106 HIS A N 1
ATOM 874 C CA . HIS A 1 106 ? 5.758 -6.371 -2.289 1 98.25 106 HIS A CA 1
ATOM 875 C C . HIS A 1 106 ? 7.172 -6.938 -2.41 1 98.25 106 HIS A C 1
ATOM 877 O O . HIS A 1 106 ? 7.461 -8.016 -1.886 1 98.25 106 HIS A O 1
ATOM 883 N N . LEU A 1 107 ? 8.008 -6.215 -3.105 1 97.75 107 LEU A N 1
ATOM 884 C CA . LEU A 1 107 ? 9.359 -6.711 -3.295 1 97.75 107 LEU A CA 1
ATOM 885 C C . LEU A 1 107 ? 10.109 -6.781 -1.967 1 97.75 107 LEU A C 1
ATOM 887 O O . LEU A 1 107 ? 10.812 -7.758 -1.694 1 97.75 107 LEU A O 1
ATOM 891 N N . ALA A 1 108 ? 9.961 -5.715 -1.187 1 97.56 108 ALA A N 1
ATOM 892 C CA . ALA A 1 108 ? 10.562 -5.727 0.142 1 97.56 108 ALA A CA 1
ATOM 893 C C . ALA A 1 108 ? 10.055 -6.906 0.965 1 97.56 108 ALA A C 1
ATOM 895 O O . ALA A 1 108 ? 10.82 -7.535 1.702 1 97.56 108 ALA A O 1
ATOM 896 N N . THR A 1 109 ? 8.773 -7.18 0.872 1 98.44 109 THR A N 1
ATOM 897 C CA . THR A 1 109 ? 8.18 -8.312 1.576 1 98.44 109 THR A CA 1
ATOM 898 C C . THR A 1 109 ? 8.773 -9.625 1.088 1 98.44 109 THR A C 1
ATOM 900 O O . THR A 1 109 ? 9.133 -10.484 1.895 1 98.44 109 THR A O 1
ATOM 903 N N . ALA A 1 110 ? 8.883 -9.766 -0.213 1 98.19 110 ALA A N 1
ATOM 904 C CA . ALA A 1 110 ? 9.484 -10.961 -0.788 1 98.19 110 ALA A CA 1
ATOM 905 C C . ALA A 1 110 ? 10.914 -11.148 -0.3 1 98.19 110 ALA A C 1
ATOM 907 O O . ALA A 1 110 ? 11.312 -12.258 0.063 1 98.19 110 ALA A O 1
ATOM 908 N N . THR A 1 111 ? 11.695 -10.078 -0.29 1 97.19 111 THR A N 1
ATOM 909 C CA . THR A 1 111 ? 13.078 -10.141 0.154 1 97.19 111 THR A CA 1
ATOM 910 C C . THR A 1 111 ? 13.164 -10.555 1.62 1 97.19 111 THR A C 1
ATOM 912 O O . THR A 1 111 ? 14.031 -11.344 2 1 97.19 111 THR A O 1
ATOM 915 N N . TYR A 1 112 ? 12.297 -9.992 2.414 1 97.94 112 TYR A N 1
ATOM 916 C CA . TYR A 1 112 ? 12.25 -10.344 3.828 1 97.94 112 TYR A CA 1
ATOM 917 C C . TYR A 1 112 ? 11.938 -11.82 4.012 1 97.94 112 TYR A C 1
ATOM 919 O O . TYR A 1 112 ? 12.609 -12.516 4.777 1 97.94 112 TYR A O 1
ATOM 927 N N . ILE A 1 113 ? 10.922 -12.297 3.328 1 98.12 113 ILE A N 1
ATOM 928 C CA . ILE A 1 113 ? 10.477 -13.68 3.459 1 98.12 113 ILE A CA 1
ATOM 929 C C . ILE A 1 113 ? 11.578 -14.625 3.006 1 98.12 113 ILE A C 1
ATOM 931 O O . ILE A 1 113 ? 11.812 -15.664 3.629 1 98.12 113 ILE A O 1
ATOM 935 N N . ARG A 1 114 ? 12.203 -14.266 1.902 1 97.19 114 ARG A N 1
ATOM 936 C CA . ARG A 1 114 ? 13.297 -15.086 1.399 1 97.19 114 ARG A CA 1
ATOM 937 C C . ARG A 1 114 ? 14.328 -15.359 2.492 1 97.19 114 ARG A C 1
ATOM 939 O O . ARG A 1 114 ? 14.883 -16.453 2.566 1 97.19 114 ARG A O 1
ATOM 946 N N . LYS A 1 115 ? 14.562 -14.406 3.34 1 96 115 LYS A N 1
ATOM 947 C CA . LYS A 1 115 ? 15.539 -14.539 4.422 1 96 115 LYS A CA 1
ATOM 948 C C . LYS A 1 115 ? 14.992 -15.414 5.543 1 96 115 LYS A C 1
ATOM 950 O O . LYS A 1 115 ? 15.758 -15.961 6.34 1 96 115 LYS A O 1
ATOM 955 N N . MET A 1 116 ? 13.719 -15.508 5.598 1 96.12 116 MET A N 1
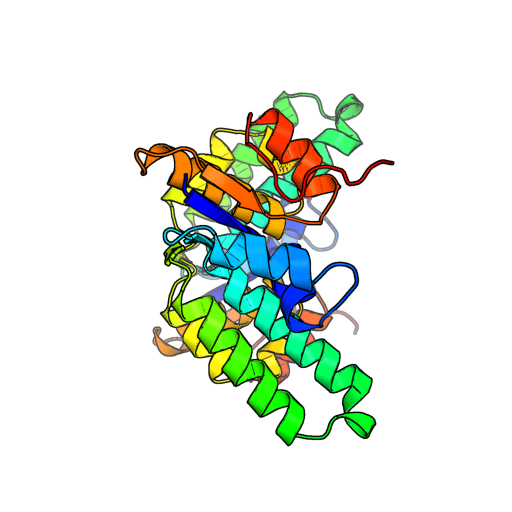ATOM 956 C CA . MET A 1 116 ? 13.086 -16.141 6.75 1 96.12 116 MET A CA 1
ATOM 957 C C . MET A 1 116 ? 12.789 -17.609 6.465 1 96.12 116 MET A C 1
ATOM 959 O O . MET A 1 116 ? 12.445 -18.375 7.375 1 96.12 116 MET A O 1
ATOM 963 N N . ILE A 1 117 ? 12.891 -17.969 5.266 1 95.25 117 ILE A N 1
ATOM 964 C CA . ILE A 1 117 ? 12.539 -19.344 4.93 1 95.25 117 ILE A CA 1
ATOM 965 C C . ILE A 1 117 ? 13.781 -20.094 4.445 1 95.25 117 ILE A C 1
ATOM 967 O O . ILE A 1 117 ? 14.789 -19.469 4.094 1 95.25 117 ILE A O 1
ATOM 971 N N . SER A 1 118 ? 13.703 -21.359 4.398 1 91.31 118 SER A N 1
ATOM 972 C CA . SER A 1 118 ? 14.852 -22.203 4.07 1 91.31 118 SER A CA 1
ATOM 973 C C . SER A 1 118 ? 14.867 -22.547 2.588 1 91.31 118 SER A C 1
ATOM 975 O O . SER A 1 118 ? 15.906 -22.953 2.053 1 91.31 118 SER A O 1
ATOM 977 N N . GLU A 1 119 ? 13.82 -22.422 1.933 1 92.81 119 GLU A N 1
ATOM 978 C CA . GLU A 1 119 ? 13.703 -22.797 0.526 1 92.81 119 GLU A CA 1
ATOM 979 C C . GLU A 1 119 ? 13.797 -21.562 -0.379 1 92.81 119 GLU A C 1
ATOM 981 O O . GLU A 1 119 ? 13.695 -20.438 0.092 1 92.81 119 GLU A O 1
ATOM 986 N N . ASP A 1 120 ? 14.031 -21.891 -1.656 1 95.94 120 ASP A N 1
ATOM 987 C CA . ASP A 1 120 ? 14.031 -20.812 -2.648 1 95.94 120 ASP A CA 1
ATOM 988 C C . ASP A 1 120 ? 12.641 -20.219 -2.811 1 95.94 120 ASP A C 1
ATOM 990 O O . ASP A 1 120 ? 11.641 -20.938 -2.793 1 95.94 120 ASP A O 1
ATOM 994 N N . LEU A 1 121 ? 12.602 -18.922 -2.885 1 98.12 121 LEU A N 1
ATOM 995 C CA . LEU A 1 121 ? 11.344 -18.203 -3.104 1 98.12 121 LEU A CA 1
ATOM 996 C C . LEU A 1 121 ? 11.25 -17.719 -4.543 1 98.12 121 LEU A C 1
ATOM 998 O O . LEU A 1 121 ? 12.109 -16.969 -5.004 1 98.12 121 LEU A O 1
ATOM 1002 N N . THR A 1 122 ? 10.234 -18.156 -5.242 1 98.31 122 THR A N 1
ATOM 1003 C CA . THR A 1 122 ? 9.992 -17.734 -6.617 1 98.31 122 THR A CA 1
ATOM 1004 C C . THR A 1 122 ? 8.812 -16.766 -6.684 1 98.31 122 THR A C 1
ATOM 1006 O O . THR A 1 122 ? 7.746 -17.047 -6.137 1 98.31 122 THR A O 1
ATOM 1009 N N . ILE A 1 123 ? 9.008 -15.633 -7.355 1 98.31 123 ILE A N 1
ATOM 1010 C CA . ILE A 1 123 ? 7.965 -14.617 -7.445 1 98.31 123 ILE A CA 1
ATOM 1011 C C . ILE A 1 123 ? 7.082 -14.891 -8.656 1 98.31 123 ILE A C 1
ATOM 1013 O O . ILE A 1 123 ? 7.582 -15.062 -9.773 1 98.31 123 ILE A O 1
ATOM 1017 N N . CYS A 1 124 ? 5.797 -14.992 -8.398 1 98.44 124 CYS A N 1
ATOM 1018 C CA . CYS A 1 124 ? 4.809 -15.117 -9.469 1 98.44 124 CYS A CA 1
ATOM 1019 C C . CYS A 1 124 ? 4.16 -13.773 -9.773 1 98.44 124 CYS A C 1
ATOM 1021 O O . CYS A 1 124 ? 3.355 -13.273 -8.984 1 98.44 124 CYS A O 1
ATOM 1023 N N . THR A 1 125 ? 4.484 -13.195 -10.859 1 98.06 125 THR A N 1
ATOM 1024 C CA . THR A 1 125 ? 3.961 -11.891 -11.25 1 98.06 125 THR A CA 1
ATOM 1025 C C . THR A 1 125 ? 3.881 -11.773 -12.773 1 98.06 125 THR A C 1
ATOM 1027 O O . THR A 1 125 ? 4.652 -12.414 -13.492 1 98.06 125 THR A O 1
ATOM 1030 N N . LEU A 1 126 ? 2.916 -11.031 -13.227 1 97.06 126 LEU A N 1
ATOM 1031 C CA . LEU A 1 126 ? 2.758 -10.781 -14.656 1 97.06 126 LEU A CA 1
ATOM 1032 C C . LEU A 1 126 ? 3.113 -9.344 -14.992 1 97.06 126 LEU A C 1
ATOM 1034 O O . LEU A 1 126 ? 3.035 -8.938 -16.156 1 97.06 126 LEU A O 1
ATOM 1038 N N . ASP A 1 127 ? 3.43 -8.562 -13.992 1 95.44 127 ASP A N 1
ATOM 1039 C CA . ASP A 1 127 ? 3.836 -7.176 -14.195 1 95.44 127 ASP A CA 1
ATOM 1040 C C . ASP A 1 127 ? 5.297 -7.09 -14.633 1 95.44 127 ASP A C 1
ATOM 1042 O O . ASP A 1 127 ? 6.203 -7.422 -13.859 1 95.44 127 ASP A O 1
ATOM 1046 N N . ASP A 1 128 ? 5.547 -6.512 -15.766 1 95.19 128 ASP A N 1
ATOM 1047 C CA . ASP A 1 128 ? 6.871 -6.488 -16.375 1 95.19 128 ASP A CA 1
ATOM 1048 C C . ASP A 1 128 ? 7.848 -5.652 -15.555 1 95.19 128 ASP A C 1
ATOM 1050 O O . ASP A 1 128 ? 9.016 -6.02 -15.414 1 95.19 128 ASP A O 1
ATOM 1054 N N . LYS A 1 129 ? 7.418 -4.543 -15.102 1 93.94 129 LYS A N 1
ATOM 1055 C CA . LYS A 1 129 ? 8.305 -3.697 -14.312 1 93.94 129 LYS A CA 1
ATOM 1056 C C . LYS A 1 129 ? 8.711 -4.387 -13.016 1 93.94 129 LYS A C 1
ATOM 1058 O O . LYS A 1 129 ? 9.883 -4.355 -12.625 1 93.94 129 LYS A O 1
ATOM 1063 N N . PHE A 1 130 ? 7.746 -5.012 -12.383 1 95.94 130 PHE A N 1
ATOM 1064 C CA . PHE A 1 130 ? 8.023 -5.766 -11.164 1 95.94 130 PHE A CA 1
ATOM 1065 C C . PHE A 1 130 ? 8.984 -6.914 -11.445 1 95.94 130 PHE A C 1
ATOM 1067 O O . PHE A 1 130 ? 9.914 -7.152 -10.672 1 95.94 130 PHE A O 1
ATOM 1074 N N . ARG A 1 131 ? 8.797 -7.555 -12.531 1 96.38 131 ARG A N 1
ATOM 1075 C CA . ARG A 1 131 ? 9.672 -8.648 -12.938 1 96.38 131 ARG A CA 1
ATOM 1076 C C . ARG A 1 131 ? 11.102 -8.172 -13.117 1 96.38 131 ARG A C 1
ATOM 1078 O O . ARG A 1 131 ? 12.039 -8.773 -12.586 1 96.38 131 ARG A O 1
ATOM 1085 N N . ASN A 1 132 ? 11.234 -7.105 -13.828 1 95 132 ASN A N 1
ATOM 1086 C CA . ASN A 1 132 ? 12.555 -6.586 -14.156 1 95 132 ASN A CA 1
ATOM 1087 C C . ASN A 1 132 ? 13.336 -6.203 -12.906 1 95 132 ASN A C 1
ATOM 1089 O O . ASN A 1 132 ? 14.523 -6.527 -12.781 1 95 132 ASN A O 1
ATOM 1093 N N . VAL A 1 133 ? 12.727 -5.547 -12 1 94.94 133 VAL A N 1
ATOM 1094 C CA . VAL A 1 133 ? 13.406 -5.117 -10.781 1 94.94 133 VAL A CA 1
ATOM 1095 C C . VAL A 1 133 ? 13.68 -6.328 -9.891 1 94.94 133 VAL A C 1
ATOM 1097 O O . VAL A 1 133 ? 14.727 -6.406 -9.25 1 94.94 133 VAL A O 1
ATOM 1100 N N . SER A 1 134 ? 12.75 -7.273 -9.844 1 96.25 134 SER A N 1
ATOM 1101 C CA . SER A 1 134 ? 12.914 -8.484 -9.047 1 96.25 134 SER A CA 1
ATOM 1102 C C . SER A 1 134 ? 14.117 -9.297 -9.523 1 96.25 134 SER A C 1
ATOM 1104 O O . SER A 1 134 ? 14.805 -9.93 -8.711 1 96.25 134 SER A O 1
ATOM 1106 N N . LYS A 1 135 ? 14.344 -9.258 -10.844 1 95.06 135 LYS A N 1
ATOM 1107 C CA . LYS A 1 135 ? 15.508 -9.945 -11.406 1 95.06 135 LYS A CA 1
ATOM 1108 C C . LYS A 1 135 ? 16.812 -9.375 -10.852 1 95.06 135 LYS A C 1
ATOM 1110 O O . LYS A 1 135 ? 17.766 -10.109 -10.633 1 95.06 135 LYS A O 1
ATOM 1115 N N . LYS A 1 136 ? 16.797 -8.109 -10.602 1 94.38 136 LYS A N 1
ATOM 1116 C CA . LYS A 1 136 ? 17.984 -7.461 -10.039 1 94.38 136 LYS A CA 1
ATOM 1117 C C . LYS A 1 136 ? 18.25 -7.957 -8.625 1 94.38 136 LYS A C 1
ATOM 1119 O O . LYS A 1 136 ? 19.391 -7.898 -8.148 1 94.38 136 LYS A O 1
ATOM 1124 N N . PHE A 1 137 ? 17.281 -8.461 -7.961 1 95 137 PHE A N 1
ATOM 1125 C CA . PHE A 1 137 ? 17.406 -9 -6.613 1 95 137 PHE A CA 1
ATOM 1126 C C . PHE A 1 137 ? 17.594 -10.508 -6.648 1 95 137 PHE A C 1
ATOM 1128 O O . PHE A 1 137 ? 17.438 -11.18 -5.625 1 95 137 PHE A O 1
ATOM 1135 N N . GLU A 1 138 ? 17.719 -11.062 -7.883 1 95.31 138 GLU A N 1
ATOM 1136 C CA . GLU A 1 138 ? 18.078 -12.453 -8.117 1 95.31 138 GLU A CA 1
ATOM 1137 C C . GLU A 1 138 ? 16.938 -13.391 -7.719 1 95.31 138 GLU A C 1
ATOM 1139 O O . GLU A 1 138 ? 17.172 -14.469 -7.172 1 95.31 138 GLU A O 1
ATOM 1144 N N . PHE A 1 139 ? 15.812 -12.922 -7.914 1 96.94 139 PHE A N 1
ATOM 1145 C CA . PHE A 1 139 ? 14.656 -13.789 -7.723 1 96.94 139 PHE A CA 1
ATOM 1146 C C . PHE A 1 139 ? 14.391 -14.625 -8.977 1 96.94 139 PHE A C 1
ATOM 1148 O O . PHE A 1 139 ? 14.539 -14.133 -10.094 1 96.94 139 PHE A O 1
ATOM 1155 N N . ASN A 1 140 ? 14.023 -15.852 -8.734 1 96.81 140 ASN A N 1
ATOM 1156 C CA . ASN A 1 140 ? 13.352 -16.594 -9.805 1 96.81 140 ASN A CA 1
ATOM 1157 C C . ASN A 1 140 ? 11.945 -16.047 -10.062 1 96.81 140 ASN A C 1
ATOM 1159 O O . ASN A 1 140 ? 11.281 -15.586 -9.141 1 96.81 140 ASN A O 1
ATOM 1163 N N . LEU A 1 141 ? 11.547 -16.109 -11.328 1 97.62 141 LEU A N 1
ATOM 1164 C CA . LEU A 1 141 ? 10.258 -15.539 -11.695 1 97.62 141 LEU A CA 1
ATOM 1165 C C . LEU A 1 141 ? 9.406 -16.547 -12.453 1 97.62 141 LEU A C 1
ATOM 1167 O O . LEU A 1 141 ? 9.922 -17.312 -13.273 1 97.62 141 LEU A O 1
ATOM 1171 N N . LEU A 1 142 ? 8.211 -16.594 -12.125 1 96.88 142 LEU A N 1
ATOM 1172 C CA . LEU A 1 142 ? 7.215 -17.344 -12.883 1 96.88 142 LEU A CA 1
ATOM 1173 C C . LEU A 1 142 ? 6.039 -16.453 -13.266 1 96.88 142 LEU A C 1
ATOM 1175 O O . LEU A 1 142 ? 5.684 -15.539 -12.523 1 96.88 142 LEU A O 1
ATOM 1179 N N . PRO A 1 143 ? 5.234 -16.672 -14.352 1 95.38 143 PRO A N 1
ATOM 1180 C CA . PRO A 1 143 ? 5.609 -17.609 -15.414 1 95.38 143 PRO A CA 1
ATOM 1181 C C . PRO A 1 143 ? 6.863 -17.172 -16.172 1 95.38 143 PRO A C 1
ATOM 1183 O O . PRO A 1 143 ? 7.23 -15.992 -16.125 1 95.38 143 PRO A O 1
ATOM 1186 N N . LYS A 1 144 ? 7.578 -18.062 -16.719 1 88.12 144 LYS A N 1
ATOM 1187 C CA . LYS A 1 144 ? 8.766 -17.734 -17.516 1 88.12 144 LYS A CA 1
ATOM 1188 C C . LYS A 1 144 ? 8.398 -16.984 -18.781 1 88.12 144 LYS A C 1
ATOM 1190 O O . LYS A 1 144 ? 7.277 -17.109 -19.281 1 88.12 144 LYS A O 1
ATOM 1195 N N . SER A 1 145 ? 9.055 -15.766 -19.156 1 67.94 145 SER A N 1
ATOM 1196 C CA . SER A 1 145 ? 8.781 -14.969 -20.344 1 67.94 145 SER A CA 1
ATOM 1197 C C . SER A 1 145 ? 8.312 -15.852 -21.5 1 67.94 145 SER A C 1
ATOM 1199 O O . SER A 1 145 ? 8.891 -16.906 -21.75 1 67.94 145 SER A O 1
ATOM 1201 N N . MET A 1 146 ? 6.992 -16.031 -21.594 1 52.97 146 MET A N 1
ATOM 1202 C CA . MET A 1 146 ? 6.523 -16.719 -22.797 1 52.97 146 MET A CA 1
ATOM 1203 C C . MET A 1 146 ? 6.965 -15.969 -24.062 1 52.97 146 MET A C 1
ATOM 1205 O O . MET A 1 146 ? 6.438 -14.898 -24.359 1 52.97 146 MET A O 1
ATOM 1209 N N . ASN A 1 147 ? 8.18 -15.547 -24.141 1 43.09 147 ASN A N 1
ATOM 1210 C CA . ASN A 1 147 ? 8.617 -15.008 -25.438 1 43.09 147 ASN A CA 1
ATOM 1211 C C . ASN A 1 147 ? 7.844 -15.625 -26.594 1 43.09 147 ASN A C 1
ATOM 1213 O O . ASN A 1 147 ? 7.348 -14.914 -27.469 1 43.09 147 ASN A O 1
ATOM 1217 N N . LYS A 1 148 ? 8.102 -16.984 -27.062 1 31.17 148 LYS A N 1
ATOM 1218 C CA . LYS A 1 148 ? 8.156 -17.453 -28.453 1 31.17 148 LYS A CA 1
ATOM 1219 C C . LYS A 1 148 ? 6.758 -17.641 -29.031 1 31.17 148 LYS A C 1
ATOM 1221 O O . LYS A 1 148 ? 5.832 -18.016 -28.297 1 31.17 148 LYS A O 1
ATOM 1226 N N . MET B 1 1 ? -7.711 17.047 19.781 1 92.5 1 MET B N 1
ATOM 1227 C CA . MET B 1 1 ? -7.812 16.656 18.391 1 92.5 1 MET B CA 1
ATOM 1228 C C . MET B 1 1 ? -6.516 16.016 17.891 1 92.5 1 MET B C 1
ATOM 1230 O O . MET B 1 1 ? -5.426 16.469 18.266 1 92.5 1 MET B O 1
ATOM 1234 N N . ALA B 1 2 ? -6.594 14.984 17.219 1 97.81 2 ALA B N 1
ATOM 1235 C CA . ALA B 1 2 ? -5.434 14.328 16.625 1 97.81 2 ALA B CA 1
ATOM 1236 C C . ALA B 1 2 ? -5.449 14.453 15.109 1 97.81 2 ALA B C 1
ATOM 1238 O O . ALA B 1 2 ? -6.496 14.719 14.516 1 97.81 2 ALA B O 1
ATOM 1239 N N . LEU B 1 3 ? -4.238 14.328 14.547 1 98.62 3 LEU B N 1
ATOM 1240 C CA . LEU B 1 3 ? -4.145 14.453 13.094 1 98.62 3 LEU B CA 1
ATOM 1241 C C . LEU B 1 3 ? -3.797 13.117 12.453 1 98.62 3 LEU B C 1
ATOM 1243 O O . LEU B 1 3 ? -2.979 12.359 12.984 1 98.62 3 LEU B O 1
ATOM 1247 N N . TYR B 1 4 ? -4.422 12.859 11.375 1 98.81 4 TYR B N 1
ATOM 1248 C CA . TYR B 1 4 ? -3.979 11.82 10.461 1 98.81 4 TYR B CA 1
ATOM 1249 C C . TYR B 1 4 ? -3.268 12.422 9.25 1 98.81 4 TYR B C 1
ATOM 1251 O O . TYR B 1 4 ? -3.861 13.195 8.5 1 98.81 4 TYR B O 1
ATOM 1259 N N . ILE B 1 5 ? -2.061 12.016 9.016 1 98.75 5 ILE B N 1
ATOM 1260 C CA . ILE B 1 5 ? -1.218 12.648 8.008 1 98.75 5 ILE B CA 1
ATOM 1261 C C . ILE B 1 5 ? -1.173 11.773 6.758 1 98.75 5 ILE B C 1
ATOM 1263 O O . ILE B 1 5 ? -0.73 10.625 6.805 1 98.75 5 ILE B O 1
ATOM 1267 N N . ASP B 1 6 ? -1.612 12.305 5.707 1 97.75 6 ASP B N 1
ATOM 1268 C CA . ASP B 1 6 ? -1.539 11.672 4.395 1 97.75 6 ASP B CA 1
ATOM 1269 C C . ASP B 1 6 ? -0.267 12.078 3.656 1 97.75 6 ASP B C 1
ATOM 1271 O O . ASP B 1 6 ? 0.325 13.117 3.957 1 97.75 6 ASP B O 1
ATOM 1275 N N . SER B 1 7 ? 0.131 11.281 2.701 1 97.69 7 SER B N 1
ATOM 1276 C CA . SER B 1 7 ? 1.396 11.516 2.012 1 97.69 7 SER B CA 1
ATOM 1277 C C . SER B 1 7 ? 1.364 12.812 1.219 1 97.69 7 SER B C 1
ATOM 1279 O O . SER B 1 7 ? 2.359 13.539 1.165 1 97.69 7 SER B O 1
ATOM 1281 N N . SER B 1 8 ? 0.204 13.117 0.597 1 96.88 8 SER B N 1
ATOM 1282 C CA . SER B 1 8 ? 0.115 14.344 -0.193 1 96.88 8 SER B CA 1
ATOM 1283 C C . SER B 1 8 ? 0.344 15.578 0.672 1 96.88 8 SER B C 1
ATOM 1285 O O . SER B 1 8 ? 0.95 16.547 0.224 1 96.88 8 SER B O 1
ATOM 1287 N N . PHE B 1 9 ? -0.121 15.539 1.855 1 98.06 9 PHE B N 1
ATOM 1288 C CA . PHE B 1 9 ? 0.01 16.641 2.809 1 98.06 9 PHE B CA 1
ATOM 1289 C C . PHE B 1 9 ? 1.454 16.781 3.273 1 98.06 9 PHE B C 1
ATOM 1291 O O . PHE B 1 9 ? 2.021 17.875 3.229 1 98.06 9 PHE B O 1
ATOM 1298 N N . LEU B 1 10 ? 2.078 15.711 3.67 1 98.19 10 LEU B N 1
ATOM 1299 C CA . LEU B 1 10 ? 3.445 15.727 4.176 1 98.19 10 LEU B CA 1
ATOM 1300 C C . LEU B 1 10 ? 4.43 16.109 3.078 1 98.19 10 LEU B C 1
ATOM 1302 O O . LEU B 1 10 ? 5.34 16.906 3.303 1 98.19 10 LEU B O 1
ATOM 1306 N N . LEU B 1 11 ? 4.238 15.586 1.883 1 97.25 11 LEU B N 1
ATOM 1307 C CA . LEU B 1 11 ? 5.148 15.852 0.771 1 97.25 11 LEU B CA 1
ATOM 1308 C C . LEU B 1 11 ? 5.07 17.312 0.338 1 97.25 11 LEU B C 1
ATOM 1310 O O . LEU B 1 11 ? 6.07 17.891 -0.083 1 97.25 11 LEU B O 1
ATOM 1314 N N . ASN B 1 12 ? 3.857 17.875 0.409 1 96.88 12 ASN B N 1
ATOM 1315 C CA . ASN B 1 12 ? 3.725 19.297 0.122 1 96.88 12 ASN B CA 1
ATOM 1316 C C . ASN B 1 12 ? 4.617 20.141 1.031 1 96.88 12 ASN B C 1
ATOM 1318 O O . ASN B 1 12 ? 5.301 21.062 0.565 1 96.88 12 ASN B O 1
ATOM 1322 N N . ILE B 1 13 ? 4.613 19.844 2.316 1 97.06 13 ILE B N 1
ATOM 1323 C CA . ILE B 1 13 ? 5.449 20.547 3.287 1 97.06 13 ILE B CA 1
ATOM 1324 C C . ILE B 1 13 ? 6.922 20.328 2.951 1 97.06 13 ILE B C 1
ATOM 1326 O O . ILE B 1 13 ? 7.699 21.281 2.893 1 97.06 13 ILE B O 1
ATOM 1330 N N . MET B 1 14 ? 7.285 19.078 2.664 1 95.12 14 MET B N 1
ATOM 1331 C CA . MET B 1 14 ? 8.672 18.688 2.402 1 95.12 14 MET B CA 1
ATOM 1332 C C . MET B 1 14 ? 9.219 19.422 1.179 1 95.12 14 MET B C 1
ATOM 1334 O O . MET B 1 14 ? 10.375 19.828 1.164 1 95.12 14 MET B O 1
ATOM 1338 N N . TYR B 1 15 ? 8.406 19.547 0.158 1 93.12 15 TYR B N 1
ATOM 1339 C CA . TYR B 1 15 ? 8.852 20.141 -1.099 1 93.12 15 TYR B CA 1
ATOM 1340 C C . TYR B 1 15 ? 8.617 21.641 -1.102 1 93.12 15 TYR B C 1
ATOM 1342 O O . TYR B 1 15 ? 8.859 22.312 -2.109 1 93.12 15 TYR B O 1
ATOM 1350 N N . SER B 1 16 ? 8.117 22.219 0.009 1 94 16 SER B N 1
ATOM 1351 C CA . SER B 1 16 ? 7.832 23.641 0.132 1 94 16 SER B CA 1
ATOM 1352 C C . SER B 1 16 ? 6.977 24.141 -1.028 1 94 16 SER B C 1
ATOM 1354 O O . SER B 1 16 ? 7.328 25.109 -1.692 1 94 16 SER B O 1
ATOM 1356 N N . GLU B 1 17 ? 5.969 23.406 -1.318 1 93.75 17 GLU B N 1
ATOM 1357 C CA . GLU B 1 17 ? 5.043 23.781 -2.387 1 93.75 17 GLU B CA 1
ATOM 1358 C C . GLU B 1 17 ? 4.07 24.859 -1.92 1 93.75 17 GLU B C 1
ATOM 1360 O O . GLU B 1 17 ? 4.262 25.453 -0.862 1 93.75 17 GLU B O 1
ATOM 1365 N N . ASN B 1 18 ? 3.113 25.156 -2.74 1 91.81 18 ASN B N 1
ATOM 1366 C CA . ASN B 1 18 ? 2.166 26.219 -2.436 1 91.81 18 ASN B CA 1
ATOM 1367 C C . ASN B 1 18 ? 1.57 26.062 -1.04 1 91.81 18 ASN B C 1
ATOM 1369 O O . ASN B 1 18 ? 1.11 24.984 -0.677 1 91.81 18 ASN B O 1
ATOM 1373 N N . HIS B 1 19 ? 1.585 27.141 -0.16 1 93.88 19 HIS B N 1
ATOM 1374 C CA . HIS B 1 19 ? 0.955 27.25 1.151 1 93.88 19 HIS B CA 1
ATOM 1375 C C . HIS B 1 19 ? 1.62 26.312 2.158 1 93.88 19 HIS B C 1
ATOM 1377 O O . HIS B 1 19 ? 0.993 25.906 3.137 1 93.88 19 HIS B O 1
ATOM 1383 N N . PHE B 1 20 ? 2.869 25.875 1.881 1 94.75 20 PHE B N 1
ATOM 1384 C CA . PHE B 1 20 ? 3.518 24.891 2.734 1 94.75 20 PHE B CA 1
ATOM 1385 C C . PHE B 1 20 ? 3.676 25.422 4.152 1 94.75 20 PHE B C 1
ATOM 1387 O O . PHE B 1 20 ? 3.621 24.656 5.117 1 94.75 20 PHE B O 1
ATOM 1394 N N . GLU B 1 21 ? 3.807 26.75 4.293 1 96.25 21 GLU B N 1
ATOM 1395 C CA . GLU B 1 21 ? 3.965 27.328 5.625 1 96.25 21 GLU B CA 1
ATOM 1396 C C . GLU B 1 21 ? 2.711 27.125 6.469 1 96.25 21 GLU B C 1
ATOM 1398 O O . GLU B 1 21 ? 2.801 26.812 7.66 1 96.25 21 GLU B O 1
ATOM 1403 N N . LYS B 1 22 ? 1.635 27.297 5.848 1 96.75 22 LYS B N 1
ATOM 1404 C CA . LYS B 1 22 ? 0.362 27.078 6.527 1 96.75 22 LYS B CA 1
ATOM 1405 C C . LYS B 1 22 ? 0.192 25.609 6.906 1 96.75 22 LYS B C 1
ATOM 1407 O O . LYS B 1 22 ? -0.318 25.297 7.984 1 96.75 22 LYS B O 1
ATOM 1412 N N . TYR B 1 23 ? 0.582 24.734 6.039 1 97.06 23 TYR B N 1
ATOM 1413 C CA . TYR B 1 23 ? 0.451 23.297 6.297 1 97.06 23 TYR B CA 1
ATOM 1414 C C . TYR B 1 23 ? 1.409 22.859 7.395 1 97.06 23 TYR B C 1
ATOM 1416 O O . TYR B 1 23 ? 1.071 22 8.211 1 97.06 23 TYR B O 1
ATOM 1424 N N . LEU B 1 24 ? 2.557 23.484 7.383 1 97.5 24 LEU B N 1
ATOM 1425 C CA . LEU B 1 24 ? 3.506 23.219 8.453 1 97.5 24 LEU B CA 1
ATOM 1426 C C . LEU B 1 24 ? 2.947 23.656 9.805 1 97.5 24 LEU B C 1
ATOM 1428 O O . LEU B 1 24 ? 3.141 22.984 10.812 1 97.5 24 LEU B O 1
ATOM 1432 N N . GLU B 1 25 ? 2.252 24.75 9.773 1 97.69 25 GLU B N 1
ATOM 1433 C CA . GLU B 1 25 ? 1.593 25.234 10.984 1 97.69 25 GLU B CA 1
ATOM 1434 C C . GLU B 1 25 ? 0.54 24.234 11.461 1 97.69 25 GLU B C 1
ATOM 1436 O O . GLU B 1 25 ? 0.433 23.969 12.664 1 97.69 25 GLU B O 1
ATOM 1441 N N . ILE B 1 26 ? -0.218 23.719 10.578 1 97.44 26 ILE B N 1
ATOM 1442 C CA . ILE B 1 26 ? -1.226 22.703 10.906 1 97.44 26 ILE B CA 1
ATOM 1443 C C . ILE B 1 26 ? -0.551 21.469 11.5 1 97.44 26 ILE B C 1
ATOM 1445 O O . ILE B 1 26 ? -0.958 20.984 12.562 1 97.44 26 ILE B O 1
ATOM 1449 N N . PHE B 1 27 ? 0.506 21.016 10.867 1 98.06 27 PHE B N 1
ATO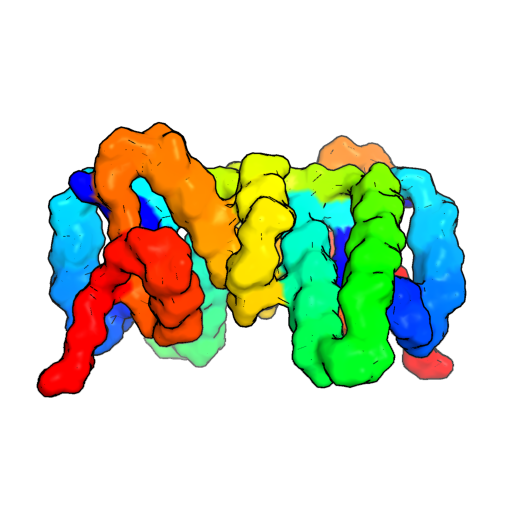M 1450 C CA . PHE B 1 27 ? 1.255 19.844 11.312 1 98.06 27 PHE B CA 1
ATOM 1451 C C . PHE B 1 27 ? 1.745 20.031 12.742 1 98.06 27 PHE B C 1
ATOM 1453 O O . PHE B 1 27 ? 1.654 19.125 13.562 1 98.06 27 PHE B O 1
ATOM 1460 N N . ASN B 1 28 ? 2.178 21.234 12.953 1 97.62 28 ASN B N 1
ATOM 1461 C CA . ASN B 1 28 ? 2.793 21.516 14.242 1 97.62 28 ASN B CA 1
ATOM 1462 C C . ASN B 1 28 ? 1.747 21.875 15.297 1 97.62 28 ASN B C 1
ATOM 1464 O O . ASN B 1 28 ? 2.07 22 16.484 1 97.62 28 ASN B O 1
ATOM 1468 N N . SER B 1 29 ? 0.507 22 14.938 1 96.12 29 SER B N 1
ATOM 1469 C CA . SER B 1 29 ? -0.544 22.469 15.836 1 96.12 29 SER B CA 1
ATOM 1470 C C . SER B 1 29 ? -0.981 21.391 16.812 1 96.12 29 SER B C 1
ATOM 1472 O O . SER B 1 29 ? -1.625 21.672 17.812 1 96.12 29 SER B O 1
ATOM 1474 N N . GLN B 1 30 ? -0.676 20.188 16.531 1 94.88 30 GLN B N 1
ATOM 1475 C CA . GLN B 1 30 ? -1.079 19.062 17.375 1 94.88 30 GLN B CA 1
ATOM 1476 C C . GLN B 1 30 ? 0.109 18.156 17.688 1 94.88 30 GLN B C 1
ATOM 1478 O O . GLN B 1 30 ? 1.009 17.984 16.875 1 94.88 30 GLN B O 1
ATOM 1483 N N . GLN B 1 31 ? 0.016 17.578 18.797 1 93.81 31 GLN B N 1
ATOM 1484 C CA . GLN B 1 31 ? 1.081 16.672 19.203 1 93.81 31 GLN B CA 1
ATOM 1485 C C . GLN B 1 31 ? 0.784 15.242 18.766 1 93.81 31 GLN B C 1
ATOM 1487 O O . GLN B 1 31 ? 1.698 14.492 18.422 1 93.81 31 GLN B O 1
ATOM 1492 N N . LYS B 1 32 ? -0.447 14.883 18.844 1 97.38 32 LYS B N 1
ATOM 1493 C CA . LYS B 1 32 ? -0.827 13.523 18.453 1 97.38 32 LYS B CA 1
ATOM 1494 C C . LYS B 1 32 ? -1.047 13.43 16.953 1 97.38 32 LYS B C 1
ATOM 1496 O O . LYS B 1 32 ? -1.995 14.008 16.422 1 97.38 32 LYS B O 1
ATOM 1501 N N . LYS B 1 33 ? -0.191 12.734 16.297 1 98.56 33 LYS B N 1
ATOM 1502 C CA . LYS B 1 33 ? -0.23 12.516 14.859 1 98.56 33 LYS B CA 1
ATOM 1503 C C . LYS B 1 33 ? -0.148 11.031 14.531 1 98.56 33 LYS B C 1
ATOM 1505 O O . LYS B 1 33 ? 0.62 10.289 15.148 1 98.56 33 LYS B O 1
ATOM 1510 N N . PHE B 1 34 ? -0.964 10.648 13.57 1 98.69 34 PHE B N 1
ATOM 1511 C CA . PHE B 1 34 ? -1.023 9.242 13.188 1 98.69 34 PHE B CA 1
ATOM 1512 C C . PHE B 1 34 ? -0.959 9.094 11.672 1 98.69 34 PHE B C 1
ATOM 1514 O O . PHE B 1 34 ? -1.23 10.047 10.938 1 98.69 34 PHE B O 1
ATOM 1521 N N . SER B 1 35 ? -0.59 7.984 11.227 1 98.69 35 SER B N 1
ATOM 1522 C CA . SER B 1 35 ? -0.663 7.582 9.82 1 98.69 35 SER B CA 1
ATOM 1523 C C . SER B 1 35 ? -0.428 6.082 9.672 1 98.69 35 SER B C 1
ATOM 1525 O O . SER B 1 35 ? -0.217 5.375 10.656 1 98.69 35 SER B O 1
ATOM 1527 N N . SER B 1 36 ? -0.622 5.602 8.508 1 98.56 36 SER B N 1
ATOM 1528 C CA . SER B 1 36 ? -0.229 4.242 8.164 1 98.56 36 SER B CA 1
ATOM 1529 C C . SER B 1 36 ? 1.278 4.137 7.957 1 98.56 36 SER B C 1
ATOM 1531 O O . SER B 1 36 ? 1.916 5.086 7.496 1 98.56 36 SER B O 1
ATOM 1533 N N . ILE B 1 37 ? 1.834 3.021 8.242 1 98.12 37 ILE B N 1
ATOM 1534 C CA . ILE B 1 37 ? 3.248 2.768 7.988 1 98.12 37 ILE B CA 1
ATOM 1535 C C . ILE B 1 37 ? 3.549 2.967 6.504 1 98.12 37 ILE B C 1
ATOM 1537 O O . ILE B 1 37 ? 4.691 3.244 6.129 1 98.12 37 ILE B O 1
ATOM 1541 N N . LEU B 1 38 ? 2.576 2.943 5.668 1 97.69 38 LEU B N 1
ATOM 1542 C CA . LEU B 1 38 ? 2.723 3.164 4.234 1 97.69 38 LEU B CA 1
ATOM 1543 C C . LEU B 1 38 ? 3.184 4.59 3.945 1 97.69 38 LEU B C 1
ATOM 1545 O O . LEU B 1 38 ? 3.752 4.859 2.887 1 97.69 38 LEU B O 1
ATOM 1549 N N . LEU B 1 39 ? 2.9 5.5 4.863 1 98.25 39 LEU B N 1
ATOM 1550 C CA . LEU B 1 39 ? 3.33 6.883 4.699 1 98.25 39 LEU B CA 1
ATOM 1551 C C . LEU B 1 39 ? 4.832 6.961 4.457 1 98.25 39 LEU B C 1
ATOM 1553 O O . LEU B 1 39 ? 5.285 7.664 3.553 1 98.25 39 LEU B O 1
ATOM 1557 N N . GLU B 1 40 ? 5.551 6.223 5.262 1 96.62 40 GLU B N 1
ATOM 1558 C CA . GLU B 1 40 ? 7.008 6.238 5.145 1 96.62 40 GLU B CA 1
ATOM 1559 C C . GLU B 1 40 ? 7.461 5.695 3.791 1 96.62 40 GLU B C 1
ATOM 1561 O O . GLU B 1 40 ? 8.344 6.27 3.152 1 96.62 40 GLU B O 1
ATOM 1566 N N . ILE B 1 41 ? 6.844 4.672 3.342 1 95.38 41 ILE B N 1
ATOM 1567 C CA . ILE B 1 41 ? 7.203 4.039 2.078 1 95.38 41 ILE B CA 1
ATOM 1568 C C . ILE B 1 41 ? 6.859 4.969 0.917 1 95.38 41 ILE B C 1
ATOM 1570 O O . ILE B 1 41 ? 7.684 5.199 0.031 1 95.38 41 ILE B O 1
ATOM 1574 N N . GLU B 1 42 ? 5.707 5.508 0.956 1 96.56 42 GLU B N 1
ATOM 1575 C CA . GLU B 1 42 ? 5.23 6.406 -0.093 1 96.56 42 GLU B CA 1
ATOM 1576 C C . GLU B 1 42 ? 6.102 7.656 -0.19 1 96.56 42 GLU B C 1
ATOM 1578 O O . GLU B 1 42 ? 6.441 8.102 -1.289 1 96.56 42 GLU B O 1
ATOM 1583 N N . THR B 1 43 ? 6.457 8.219 0.918 1 96.38 43 THR B N 1
ATOM 1584 C CA . THR B 1 43 ? 7.238 9.453 0.921 1 96.38 43 THR B CA 1
ATOM 1585 C C . THR B 1 43 ? 8.688 9.18 0.527 1 96.38 43 THR B C 1
ATOM 1587 O O . THR B 1 43 ? 9.297 9.961 -0.204 1 96.38 43 THR B O 1
ATOM 1590 N N . ALA B 1 44 ? 9.219 8.062 0.986 1 93.81 44 ALA B N 1
ATOM 1591 C CA . ALA B 1 44 ? 10.57 7.68 0.584 1 93.81 44 ALA B CA 1
ATOM 1592 C C . ALA B 1 44 ? 10.656 7.465 -0.924 1 93.81 44 ALA B C 1
ATOM 1594 O O . ALA B 1 44 ? 11.602 7.918 -1.572 1 93.81 44 ALA B O 1
ATOM 1595 N N . ARG B 1 45 ? 9.695 6.805 -1.402 1 93.5 45 ARG B N 1
ATOM 1596 C CA . ARG B 1 45 ? 9.656 6.562 -2.842 1 93.5 45 ARG B CA 1
ATOM 1597 C C . ARG B 1 45 ? 9.578 7.879 -3.611 1 93.5 45 ARG B C 1
ATOM 1599 O O . ARG B 1 45 ? 10.266 8.055 -4.617 1 93.5 45 ARG B O 1
ATOM 1606 N N . SER B 1 46 ? 8.688 8.734 -3.174 1 94.06 46 SER B N 1
ATOM 1607 C CA . SER B 1 46 ? 8.523 10.023 -3.834 1 94.06 46 SER B CA 1
ATOM 1608 C C . SER B 1 46 ? 9.836 10.805 -3.842 1 94.06 46 SER B C 1
ATOM 1610 O O . SER B 1 46 ? 10.211 11.391 -4.859 1 94.06 46 SER B O 1
ATOM 1612 N N . LEU B 1 47 ? 10.539 10.82 -2.738 1 91.56 47 LEU B N 1
ATOM 1613 C CA . LEU B 1 47 ? 11.812 11.516 -2.635 1 91.56 47 LEU B CA 1
ATOM 1614 C C . LEU B 1 47 ? 12.836 10.93 -3.607 1 91.56 47 LEU B C 1
ATOM 1616 O O . LEU B 1 47 ? 13.539 11.672 -4.301 1 91.56 47 LEU B O 1
ATOM 1620 N N . ASN B 1 48 ? 12.859 9.609 -3.635 1 89.19 48 ASN B N 1
ATOM 1621 C CA . ASN B 1 48 ? 13.789 8.938 -4.535 1 89.19 48 ASN B CA 1
ATOM 1622 C C . ASN B 1 48 ? 13.477 9.25 -5.996 1 89.19 48 ASN B C 1
ATOM 1624 O O . ASN B 1 48 ? 14.391 9.469 -6.797 1 89.19 48 ASN B O 1
ATOM 1628 N N . LEU B 1 49 ? 12.219 9.195 -6.289 1 88.38 49 LEU B N 1
ATOM 1629 C CA . LEU B 1 49 ? 11.805 9.508 -7.652 1 88.38 49 LEU B CA 1
ATOM 1630 C C . LEU B 1 49 ? 12.172 10.945 -8.016 1 88.38 49 LEU B C 1
ATOM 1632 O O . LEU B 1 49 ? 12.711 11.195 -9.102 1 88.38 49 LEU B O 1
ATOM 1636 N N . PHE B 1 50 ? 11.891 11.844 -7.117 1 87.69 50 PHE B N 1
ATOM 1637 C CA . PHE B 1 50 ? 12.211 13.25 -7.328 1 87.69 50 PHE B CA 1
ATOM 1638 C C . PHE B 1 50 ? 13.711 13.445 -7.539 1 87.69 50 PHE B C 1
ATOM 1640 O O . PHE B 1 50 ? 14.133 14.164 -8.445 1 87.69 50 PHE B O 1
ATOM 1647 N N . TYR B 1 51 ? 14.438 12.773 -6.719 1 86.31 51 TYR B N 1
ATOM 1648 C CA . TYR B 1 51 ? 15.891 12.844 -6.812 1 86.31 51 TYR B CA 1
ATOM 1649 C C . TYR B 1 51 ? 16.375 12.312 -8.156 1 86.31 51 TYR B C 1
ATOM 1651 O O . TYR B 1 51 ? 17.234 12.922 -8.797 1 86.31 51 TYR B O 1
ATOM 1659 N N . ASN B 1 52 ? 15.852 11.211 -8.594 1 85.56 52 ASN B N 1
ATOM 1660 C CA . ASN B 1 52 ? 16.281 10.586 -9.836 1 85.56 52 ASN B CA 1
ATOM 1661 C C . ASN B 1 52 ? 15.93 11.445 -11.047 1 85.56 52 ASN B C 1
ATOM 1663 O O . ASN B 1 52 ? 16.672 11.453 -12.039 1 85.56 52 ASN B O 1
ATOM 1667 N N . ILE B 1 53 ? 14.836 12.086 -10.945 1 85.56 53 ILE B N 1
ATOM 1668 C CA . ILE B 1 53 ? 14.398 12.945 -12.039 1 85.56 53 ILE B CA 1
ATOM 1669 C C . ILE B 1 53 ? 15.266 14.203 -12.086 1 85.56 53 ILE B C 1
ATOM 1671 O O . ILE B 1 53 ? 15.602 14.688 -13.172 1 85.56 53 ILE B O 1
ATOM 1675 N N . LYS B 1 54 ? 15.711 14.688 -10.914 1 83.94 54 LYS B N 1
ATOM 1676 C CA . LYS B 1 54 ? 16.422 15.961 -10.852 1 83.94 54 LYS B CA 1
ATOM 1677 C C . LYS B 1 54 ? 17.891 15.742 -10.469 1 83.94 54 LYS B C 1
ATOM 1679 O O . LYS B 1 54 ? 18.547 16.656 -9.953 1 83.94 54 LYS B O 1
ATOM 1684 N N . LYS B 1 55 ? 18.344 14.555 -10.57 1 73.75 55 LYS B N 1
ATOM 1685 C CA . LYS B 1 55 ? 19.641 14.109 -10.07 1 73.75 55 LYS B CA 1
ATOM 1686 C C . LYS B 1 55 ? 20.766 15.047 -10.523 1 73.75 55 LYS B C 1
ATOM 1688 O O . LYS B 1 55 ? 21.672 15.359 -9.75 1 73.75 55 LYS B O 1
ATOM 1693 N N . LYS B 1 56 ? 20.688 15.461 -11.68 1 76.5 56 LYS B N 1
ATOM 1694 C CA . LYS B 1 56 ? 21.719 16.344 -12.219 1 76.5 56 LYS B CA 1
ATOM 1695 C C . LYS B 1 56 ? 21.781 17.656 -11.453 1 76.5 56 LYS B C 1
ATOM 1697 O O . LYS B 1 56 ? 22.859 18.219 -11.234 1 76.5 56 LYS B O 1
ATOM 1702 N N . ASP B 1 57 ? 20.766 18.109 -10.969 1 80.56 57 ASP B N 1
ATOM 1703 C CA . ASP B 1 57 ? 20.641 19.422 -10.344 1 80.56 57 ASP B CA 1
ATOM 1704 C C . ASP B 1 57 ? 20.812 19.344 -8.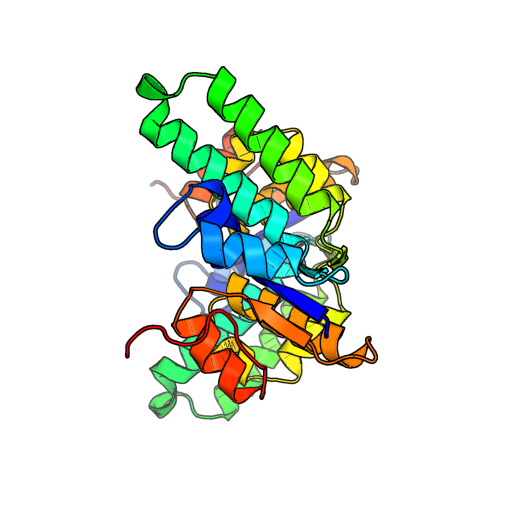828 1 80.56 57 ASP B C 1
ATOM 1706 O O . ASP B 1 57 ? 21.328 20.266 -8.203 1 80.56 57 ASP B O 1
ATOM 1710 N N . LEU B 1 58 ? 20.453 18.344 -8.148 1 78.94 58 LEU B N 1
ATOM 1711 C CA . LEU B 1 58 ? 20.297 18.281 -6.703 1 78.94 58 LEU B CA 1
ATOM 1712 C C . LEU B 1 58 ? 21.531 17.656 -6.055 1 78.94 58 LEU B C 1
ATOM 1714 O O . LEU B 1 58 ? 21.984 18.094 -4.996 1 78.94 58 LEU B O 1
ATOM 1718 N N . GLY B 1 59 ? 22.188 16.734 -6.758 1 79.75 59 GLY B N 1
ATOM 1719 C CA . GLY B 1 59 ? 23.328 16.031 -6.207 1 79.75 59 GLY B CA 1
ATOM 1720 C C . GLY B 1 59 ? 22.969 15.141 -5.031 1 79.75 59 GLY B C 1
ATOM 1721 O O . GLY B 1 59 ? 21.844 15.188 -4.535 1 79.75 59 GLY B O 1
ATOM 1722 N N . LYS B 1 60 ? 23.859 14.359 -4.418 1 82.44 60 LYS B N 1
ATOM 1723 C CA . LYS B 1 60 ? 23.672 13.359 -3.371 1 82.44 60 LYS B CA 1
ATOM 1724 C C . LYS B 1 60 ? 23.406 14.016 -2.021 1 82.44 60 LYS B C 1
ATOM 1726 O O . LYS B 1 60 ? 22.688 13.461 -1.186 1 82.44 60 LYS B O 1
ATOM 1731 N N . VAL B 1 61 ? 23.875 15.18 -1.769 1 85.81 61 VAL B N 1
ATOM 1732 C CA . VAL B 1 61 ? 23.703 15.906 -0.516 1 85.81 61 VAL B CA 1
ATOM 1733 C C . VAL B 1 61 ? 22.234 16.25 -0.301 1 85.81 61 VAL B C 1
ATOM 1735 O O . VAL B 1 61 ? 21.719 16.125 0.813 1 85.81 61 VAL B O 1
ATOM 1738 N N . TRP B 1 62 ? 21.609 16.594 -1.36 1 89.06 62 TRP B N 1
ATOM 1739 C CA . TRP B 1 62 ? 20.188 16.938 -1.281 1 89.06 62 TRP B CA 1
ATOM 1740 C C . TRP B 1 62 ? 19.375 15.742 -0.81 1 89.06 62 TRP B C 1
ATOM 1742 O O . TRP B 1 62 ? 18.484 15.883 0.034 1 89.06 62 TRP B O 1
ATOM 1752 N N . LEU B 1 63 ? 19.672 14.609 -1.361 1 87.5 63 LEU B N 1
ATOM 1753 C CA . LEU B 1 63 ? 18.922 13.406 -1.019 1 87.5 63 LEU B CA 1
ATOM 1754 C C . LEU B 1 63 ? 19.094 13.055 0.456 1 87.5 63 LEU B C 1
ATOM 1756 O O . LEU B 1 63 ? 18.125 12.773 1.153 1 87.5 63 LEU B O 1
ATOM 1760 N N . ASN B 1 64 ? 20.312 13.141 0.9 1 89.88 64 ASN B N 1
ATOM 1761 C CA . ASN B 1 64 ? 20.594 12.836 2.299 1 89.88 64 ASN B CA 1
ATOM 1762 C C . ASN B 1 64 ? 19.891 13.805 3.24 1 89.88 64 ASN B C 1
ATOM 1764 O O . ASN B 1 64 ? 19.328 13.391 4.254 1 89.88 64 ASN B O 1
ATOM 1768 N N . GLU B 1 65 ? 19.938 15.008 2.92 1 92.12 65 GLU B N 1
ATOM 1769 C CA . GLU B 1 65 ? 19.281 16.031 3.736 1 92.12 65 GLU B CA 1
ATOM 1770 C C . GLU B 1 65 ? 17.766 15.844 3.73 1 92.12 65 GLU B C 1
ATOM 1772 O O . GLU B 1 65 ? 17.109 15.984 4.77 1 92.12 65 GLU B O 1
ATOM 1777 N N . SER B 1 66 ? 17.234 15.586 2.557 1 93.31 66 SER B N 1
ATOM 1778 C CA . SER B 1 66 ? 15.797 15.383 2.43 1 93.31 66 SER B CA 1
ATOM 1779 C C . SER B 1 66 ? 15.344 14.156 3.215 1 93.31 66 SER B C 1
ATOM 1781 O O . SER B 1 66 ? 14.297 14.18 3.867 1 93.31 66 SER B O 1
ATOM 1783 N N . GLU B 1 67 ? 16.109 13.133 3.137 1 92.19 67 GLU B N 1
ATOM 1784 C CA . GLU B 1 67 ? 15.805 11.922 3.9 1 92.19 67 GLU B CA 1
ATOM 1785 C C . GLU B 1 67 ? 15.867 12.188 5.402 1 92.19 67 GLU B C 1
ATOM 1787 O O . GLU B 1 67 ? 15.062 11.656 6.164 1 92.19 67 GLU B O 1
ATOM 1792 N N . GLY B 1 68 ? 16.875 12.922 5.793 1 95.25 68 GLY B N 1
ATOM 1793 C CA . GLY B 1 68 ? 16.969 13.32 7.188 1 95.25 68 GLY B CA 1
ATOM 1794 C C . GLY B 1 68 ? 15.75 14.102 7.664 1 95.25 68 GLY B C 1
ATOM 1795 O O . GLY B 1 68 ? 15.203 13.82 8.727 1 95.25 68 GLY B O 1
ATOM 1796 N N . THR B 1 69 ? 15.352 15.078 6.914 1 96.25 69 THR B N 1
ATOM 1797 C CA . THR B 1 69 ? 14.172 15.883 7.223 1 96.25 69 THR B CA 1
ATOM 1798 C C . THR B 1 69 ? 12.922 15.008 7.289 1 96.25 69 THR B C 1
ATOM 1800 O O . THR B 1 69 ? 12.094 15.164 8.188 1 96.25 69 THR B O 1
ATOM 1803 N N . LEU B 1 70 ? 12.781 14.148 6.316 1 96.25 70 LEU B N 1
ATOM 1804 C CA . LEU B 1 70 ? 11.656 13.227 6.305 1 96.25 70 LEU B CA 1
ATOM 1805 C C . LEU B 1 70 ? 11.625 12.391 7.582 1 96.25 70 LEU B C 1
ATOM 1807 O O . LEU B 1 70 ? 10.562 12.227 8.195 1 96.25 70 LEU B O 1
ATOM 1811 N N . ASN B 1 71 ? 12.758 11.859 7.961 1 95.94 71 ASN B N 1
ATOM 1812 C CA . ASN B 1 71 ? 12.844 11.062 9.18 1 95.94 71 ASN B CA 1
ATOM 1813 C C . ASN B 1 71 ? 12.43 11.867 10.406 1 95.94 71 ASN B C 1
ATOM 1815 O O . ASN B 1 71 ? 11.812 11.328 11.328 1 95.94 71 ASN B O 1
ATOM 1819 N N . ASP B 1 72 ? 12.781 13.086 10.398 1 97.31 72 ASP B N 1
ATOM 1820 C CA . ASP B 1 72 ? 12.383 13.969 11.492 1 97.31 72 ASP B CA 1
ATOM 1821 C C . ASP B 1 72 ? 10.867 14.094 11.578 1 97.31 72 ASP B C 1
ATOM 1823 O O . ASP B 1 72 ? 10.289 14.023 12.664 1 97.31 72 ASP B O 1
ATOM 1827 N N . 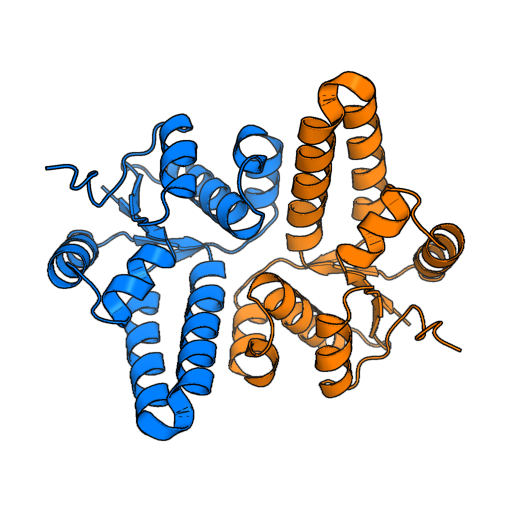PHE B 1 73 ? 10.219 14.273 10.492 1 97.88 73 PHE B N 1
ATOM 1828 C CA . PHE B 1 73 ? 8.758 14.359 10.453 1 97.88 73 PHE B CA 1
ATOM 1829 C C . PHE B 1 73 ? 8.133 13.039 10.875 1 97.88 73 PHE B C 1
ATOM 1831 O O . PHE B 1 73 ? 7.207 13.016 11.688 1 97.88 73 PHE B O 1
ATOM 1838 N N . LEU B 1 74 ? 8.641 11.992 10.312 1 97.69 74 LEU B N 1
ATOM 1839 C CA . LEU B 1 74 ? 8.07 10.672 10.562 1 97.69 74 LEU B CA 1
ATOM 1840 C C . LEU B 1 74 ? 8.211 10.289 12.039 1 97.69 74 LEU B C 1
ATOM 1842 O O . LEU B 1 74 ? 7.344 9.609 12.594 1 97.69 74 LEU B O 1
ATOM 1846 N N . SER B 1 75 ? 9.305 10.75 12.641 1 97.56 75 SER B N 1
ATOM 1847 C CA . SER B 1 75 ? 9.539 10.445 14.047 1 97.56 75 SER B CA 1
ATOM 1848 C C . SER B 1 75 ? 8.469 11.07 14.93 1 97.56 75 SER B C 1
ATOM 1850 O O . SER B 1 75 ? 8.305 10.68 16.094 1 97.56 75 SER B O 1
ATOM 1852 N N . GLN B 1 76 ? 7.738 12.008 14.43 1 98.19 76 GLN B N 1
ATOM 1853 C CA . GLN B 1 76 ? 6.695 12.703 15.18 1 98.19 76 GLN B CA 1
ATOM 1854 C C . GLN B 1 76 ? 5.324 12.094 14.906 1 98.19 76 GLN B C 1
ATOM 1856 O O . GLN B 1 76 ? 4.316 12.547 15.461 1 98.19 76 GLN B O 1
ATOM 1861 N N . ILE B 1 77 ? 5.242 11.117 14.094 1 98.44 77 ILE B N 1
ATOM 1862 C CA . ILE B 1 77 ? 3.984 10.516 13.672 1 98.44 77 ILE B CA 1
ATOM 1863 C C . ILE B 1 77 ? 3.918 9.07 14.156 1 98.44 77 ILE B C 1
ATOM 1865 O O . ILE B 1 77 ? 4.867 8.305 13.977 1 98.44 77 ILE B O 1
ATOM 1869 N N . ASN B 1 78 ? 2.889 8.695 14.844 1 98.19 78 ASN B N 1
ATOM 1870 C CA . ASN B 1 78 ? 2.648 7.301 15.195 1 98.19 78 ASN B CA 1
ATOM 1871 C C . ASN B 1 78 ? 2.176 6.492 13.992 1 98.19 78 ASN B C 1
ATOM 1873 O O . ASN B 1 78 ? 1.031 6.633 13.555 1 98.19 78 ASN B O 1
ATOM 1877 N N . LEU B 1 79 ? 2.99 5.617 13.516 1 98.25 79 LEU B N 1
ATOM 1878 C CA . LEU B 1 79 ? 2.689 4.852 12.312 1 98.25 79 LEU B CA 1
ATOM 1879 C C . LEU B 1 79 ? 2.053 3.512 12.664 1 98.25 79 LEU B C 1
ATOM 1881 O O . LEU B 1 79 ? 2.627 2.729 13.43 1 98.25 79 LEU B O 1
ATOM 1885 N N . LYS B 1 80 ? 0.922 3.287 12.148 1 98.5 80 LYS B N 1
ATOM 1886 C CA . LYS B 1 80 ? 0.208 2.029 12.352 1 98.5 80 LYS B CA 1
ATOM 1887 C C . LYS B 1 80 ? 0.571 1.016 11.266 1 98.5 80 LYS B C 1
ATOM 1889 O O . LYS B 1 80 ? 0.521 1.328 10.078 1 98.5 80 LYS B O 1
ATOM 1894 N N . ASN B 1 81 ? 0.937 -0.216 11.695 1 98.38 81 ASN B N 1
ATOM 1895 C CA . ASN B 1 81 ? 1.2 -1.302 10.758 1 98.38 81 ASN B CA 1
ATOM 1896 C C . ASN B 1 81 ? -0.05 -1.676 9.969 1 98.38 81 ASN B C 1
ATOM 1898 O O . ASN B 1 81 ? -1.171 -1.434 10.422 1 98.38 81 ASN B O 1
ATOM 1902 N N . VAL B 1 82 ? 0.24 -2.176 8.742 1 98.25 82 VAL B N 1
ATOM 1903 C CA . VAL B 1 82 ? -0.869 -2.775 8 1 98.25 82 VAL B CA 1
ATOM 1904 C C . VAL B 1 82 ? -0.993 -4.254 8.367 1 98.25 82 VAL B C 1
ATOM 1906 O O . VAL B 1 82 ? -0.163 -5.07 7.961 1 98.25 82 VAL B O 1
ATOM 1909 N N . ASP B 1 83 ? -2.029 -4.539 9.125 1 97.56 83 ASP B N 1
ATOM 1910 C CA . ASP B 1 83 ? -2.23 -5.887 9.648 1 97.56 83 ASP B CA 1
ATOM 1911 C C . ASP B 1 83 ? -3.691 -6.312 9.531 1 97.56 83 ASP B C 1
ATOM 1913 O O . ASP B 1 83 ? -4.453 -5.723 8.758 1 97.56 83 ASP B O 1
ATOM 1917 N N . SER B 1 84 ? -4.039 -7.348 10.25 1 95.25 84 SER B N 1
ATOM 1918 C CA . SER B 1 84 ? -5.371 -7.934 10.117 1 95.25 84 SER B CA 1
ATOM 1919 C C . SER B 1 84 ? -6.453 -6.938 10.531 1 95.25 84 SER B C 1
ATOM 1921 O O . SER B 1 84 ? -7.562 -6.961 10 1 95.25 84 SER B O 1
ATOM 1923 N N . ASP B 1 85 ? -6.102 -6.062 11.477 1 96.25 85 ASP B N 1
ATOM 1924 C CA . ASP B 1 85 ? -7.059 -5.039 11.883 1 96.25 85 ASP B CA 1
ATOM 1925 C C . ASP B 1 85 ? -7.473 -4.176 10.695 1 96.25 85 ASP B C 1
ATOM 1927 O O . ASP B 1 85 ? -8.664 -3.908 10.5 1 96.25 85 ASP B O 1
ATOM 193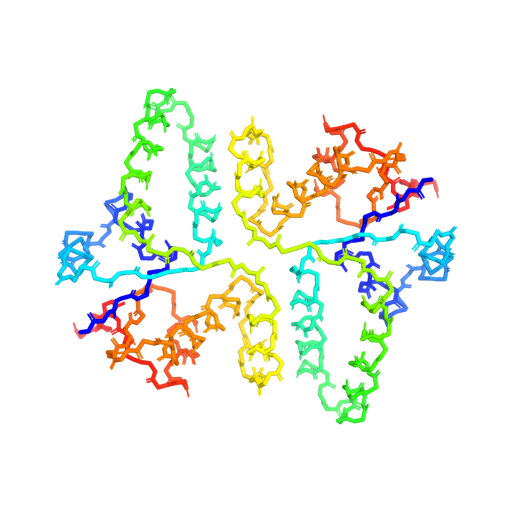1 N N . ILE B 1 86 ? -6.527 -3.758 9.922 1 96.69 86 ILE B N 1
ATOM 1932 C CA . ILE B 1 86 ? -6.758 -2.873 8.789 1 96.69 86 ILE B CA 1
ATOM 1933 C C . ILE B 1 86 ? -7.539 -3.617 7.703 1 96.69 86 ILE B C 1
ATOM 1935 O O . ILE B 1 86 ? -8.461 -3.062 7.102 1 96.69 86 ILE B O 1
ATOM 1939 N N . ARG B 1 87 ? -7.188 -4.824 7.492 1 92.69 87 ARG B N 1
ATOM 1940 C CA . ARG B 1 87 ? -7.902 -5.652 6.523 1 92.69 87 ARG B CA 1
ATOM 1941 C C . ARG B 1 87 ? -9.375 -5.77 6.891 1 92.69 87 ARG B C 1
ATOM 1943 O O . ARG B 1 87 ? -10.25 -5.664 6.023 1 92.69 87 ARG B O 1
ATOM 1950 N N . LEU B 1 88 ? -9.609 -5.996 8.133 1 93 88 LEU B N 1
ATOM 1951 C CA . LEU B 1 88 ? -10.977 -6.148 8.617 1 93 88 LEU B CA 1
ATOM 1952 C C . LEU B 1 88 ? -11.773 -4.863 8.422 1 93 88 LEU B C 1
ATOM 1954 O O . LEU B 1 88 ? -12.961 -4.902 8.086 1 93 88 LEU B O 1
ATOM 1958 N N . GLU B 1 89 ? -11.141 -3.738 8.68 1 94.12 89 GLU B N 1
ATOM 1959 C CA . GLU B 1 89 ? -11.797 -2.455 8.453 1 94.12 89 GLU B CA 1
ATOM 1960 C C . GLU B 1 89 ? -12.227 -2.299 7 1 94.12 89 GLU B C 1
ATOM 1962 O O . GLU B 1 89 ? -13.32 -1.8 6.723 1 94.12 89 GLU B O 1
ATOM 1967 N N . ILE B 1 90 ? -11.414 -2.707 6.062 1 92.06 90 ILE B N 1
ATOM 1968 C CA . ILE B 1 90 ? -11.695 -2.588 4.637 1 92.06 90 ILE B CA 1
ATOM 1969 C C . ILE B 1 90 ? -12.867 -3.494 4.266 1 92.06 90 ILE B 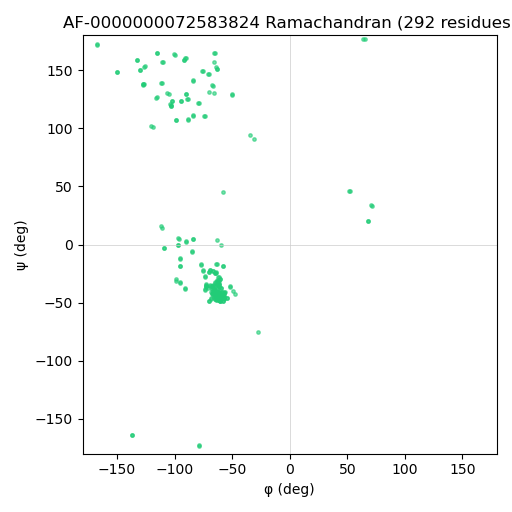C 1
ATOM 1971 O O . ILE B 1 90 ? -13.75 -3.1 3.496 1 92.06 90 ILE B O 1
ATOM 1975 N N . LYS B 1 91 ? -12.867 -4.684 4.828 1 87.12 91 LYS B N 1
ATOM 1976 C CA . LYS B 1 91 ? -13.938 -5.637 4.551 1 87.12 91 LYS B CA 1
ATOM 1977 C C . LYS B 1 91 ? -15.281 -5.125 5.074 1 87.12 91 LYS B C 1
ATOM 1979 O O . LYS B 1 91 ? -16.328 -5.398 4.484 1 87.12 91 LYS B O 1
ATOM 1984 N N . LYS B 1 92 ? -15.195 -4.418 6.133 1 89.75 92 LYS B N 1
ATOM 1985 C CA . LYS B 1 92 ? -16.406 -3.918 6.781 1 89.75 92 LYS B CA 1
ATOM 1986 C C . LYS B 1 92 ? -17.031 -2.785 5.977 1 89.75 92 LYS B C 1
ATOM 1988 O O . LYS B 1 92 ? -18.25 -2.662 5.918 1 89.75 92 LYS B O 1
ATOM 1993 N N . TYR B 1 93 ? -16.203 -1.991 5.395 1 86.88 93 TYR B N 1
ATOM 1994 C CA . TYR B 1 93 ? -16.688 -0.809 4.695 1 86.88 93 TYR B CA 1
ATOM 1995 C C . TYR B 1 93 ? -16.328 -0.863 3.215 1 86.88 93 TYR B C 1
ATOM 1997 O O . TYR B 1 93 ? -15.25 -0.435 2.816 1 86.88 93 TYR B O 1
ATOM 2005 N N . LYS B 1 94 ? -17.266 -1.222 2.432 1 79.81 94 LYS B N 1
ATOM 2006 C CA . LYS B 1 94 ? -17.016 -1.427 1.007 1 79.81 94 LYS B CA 1
ATOM 2007 C C . LYS B 1 94 ? -16.75 -0.103 0.301 1 79.81 94 LYS B C 1
ATOM 2009 O O . LYS B 1 94 ? -16.047 -0.068 -0.711 1 79.81 94 LYS B O 1
ATOM 2014 N N . ASN B 1 95 ? -17.234 0.969 0.866 1 85.88 95 ASN B N 1
ATOM 2015 C CA . ASN B 1 95 ? -17.047 2.291 0.283 1 85.88 95 ASN B CA 1
ATOM 2016 C C . ASN B 1 95 ? -15.562 2.678 0.258 1 85.88 95 ASN B C 1
ATOM 2018 O O . ASN B 1 95 ? -15.148 3.512 -0.55 1 85.88 95 ASN B O 1
ATOM 2022 N N . ILE B 1 96 ? -14.805 2.076 1.144 1 89.31 96 ILE B N 1
ATOM 2023 C CA . ILE B 1 96 ? -13.367 2.336 1.205 1 89.31 96 ILE B CA 1
ATOM 2024 C C . ILE B 1 96 ? -12.711 1.909 -0.104 1 89.31 96 ILE B C 1
ATOM 2026 O O . ILE B 1 96 ? -11.75 2.533 -0.555 1 89.31 96 ILE B O 1
ATOM 2030 N N . LEU B 1 97 ? -13.352 0.918 -0.746 1 87.12 97 LEU B N 1
ATOM 2031 C CA . LEU B 1 97 ? -12.75 0.313 -1.93 1 87.12 97 LEU B CA 1
ATOM 2032 C C . LEU B 1 97 ? -13.07 1.133 -3.178 1 87.12 97 LEU B C 1
ATOM 2034 O O . LEU B 1 97 ? -12.648 0.774 -4.281 1 87.12 97 LEU B O 1
ATOM 2038 N N . GLU B 1 98 ? -13.75 2.309 -2.979 1 86.75 98 GLU B N 1
ATOM 2039 C CA . GLU B 1 98 ? -13.859 3.293 -4.051 1 86.75 98 GLU B CA 1
ATOM 2040 C C . GLU B 1 98 ? -12.508 3.938 -4.348 1 86.75 98 GLU B C 1
ATOM 2042 O O . GLU B 1 98 ? -12.297 4.473 -5.438 1 86.75 98 GLU B O 1
ATOM 2047 N N . LEU B 1 99 ? -11.664 3.848 -3.359 1 92.06 99 LEU B N 1
ATOM 2048 C CA . LEU B 1 99 ? -10.32 4.402 -3.477 1 92.06 99 LEU B CA 1
ATOM 2049 C C . LEU B 1 99 ? -9.344 3.363 -4.02 1 92.06 99 LEU B C 1
ATOM 2051 O O . LEU B 1 99 ? -9.633 2.164 -3.994 1 92.06 99 LEU B O 1
ATOM 2055 N N . LYS B 1 100 ? -8.258 3.871 -4.523 1 93.44 100 LYS B N 1
ATOM 2056 C CA . LYS B 1 100 ? -7.176 2.961 -4.887 1 93.44 100 LYS B CA 1
ATOM 2057 C C . LYS B 1 100 ? -6.602 2.27 -3.652 1 93.44 100 LYS B C 1
ATOM 2059 O O . LYS B 1 100 ? -6.84 2.707 -2.523 1 93.44 100 LYS B O 1
ATOM 2064 N N . SER B 1 101 ? -5.867 1.255 -3.863 1 94.88 101 SER B N 1
ATOM 2065 C CA . SER B 1 101 ? -5.434 0.364 -2.791 1 94.88 101 SER B CA 1
ATOM 2066 C C . SER B 1 101 ? -4.68 1.128 -1.707 1 94.88 101 SER B C 1
ATOM 2068 O O . SER B 1 101 ? -4.941 0.945 -0.517 1 94.88 101 SER B O 1
ATOM 2070 N N . LEU B 1 102 ? -3.75 2.008 -2.076 1 94.69 102 LEU B N 1
ATOM 2071 C CA . LEU B 1 102 ? -2.98 2.773 -1.102 1 94.69 102 LEU B CA 1
ATOM 2072 C C . LEU B 1 102 ? -3.889 3.699 -0.3 1 94.69 102 LEU B C 1
ATOM 2074 O O . LEU B 1 102 ? -3.859 3.689 0.933 1 94.69 102 LEU B O 1
ATOM 2078 N N . ASP B 1 103 ? -4.762 4.438 -0.972 1 95.94 103 ASP B N 1
ATOM 2079 C CA . ASP B 1 103 ? -5.668 5.383 -0.325 1 95.94 103 ASP B CA 1
ATOM 2080 C C . ASP B 1 103 ? -6.703 4.652 0.529 1 95.94 103 ASP B C 1
ATOM 2082 O O . ASP B 1 103 ? -7.082 5.133 1.6 1 95.94 103 ASP B O 1
ATOM 2086 N N . ALA B 1 104 ? -7.141 3.504 -0.021 1 96.12 104 ALA B N 1
ATOM 2087 C CA . ALA B 1 104 ? -8.07 2.68 0.745 1 96.12 104 ALA B CA 1
ATOM 2088 C C . ALA B 1 104 ? -7.449 2.227 2.062 1 96.12 104 ALA B C 1
ATOM 2090 O O . ALA B 1 104 ? -8.109 2.238 3.105 1 96.12 104 ALA B O 1
ATOM 2091 N N . THR B 1 105 ? -6.227 1.842 1.988 1 97.31 105 THR B N 1
ATOM 2092 C CA . THR B 1 105 ? -5.516 1.409 3.186 1 97.31 105 THR B CA 1
ATOM 2093 C C . THR B 1 105 ? -5.371 2.562 4.176 1 97.31 105 THR B C 1
ATOM 2095 O O . THR B 1 105 ? -5.547 2.383 5.379 1 97.31 105 THR B O 1
ATOM 2098 N N . HIS B 1 106 ? -5.055 3.717 3.697 1 98.25 106 HIS B N 1
ATOM 2099 C CA . HIS B 1 106 ? -4.949 4.891 4.555 1 98.25 106 HIS B CA 1
ATOM 2100 C C . HIS B 1 106 ? -6.277 5.195 5.242 1 98.25 106 HIS B C 1
ATOM 2102 O O . HIS B 1 106 ? -6.312 5.465 6.445 1 98.25 106 HIS B O 1
ATOM 2108 N N . LEU B 1 107 ? -7.32 5.156 4.473 1 97.69 107 LEU B N 1
ATOM 2109 C CA . LEU B 1 107 ? -8.625 5.477 5.051 1 97.69 107 LEU B CA 1
ATOM 2110 C C . LEU B 1 107 ? -9.023 4.434 6.09 1 97.69 107 LEU B C 1
ATOM 2112 O O . LEU B 1 107 ? -9.531 4.781 7.156 1 97.69 107 LEU B O 1
ATOM 2116 N N . ALA B 1 108 ? -8.82 3.172 5.719 1 97.5 108 ALA B N 1
ATOM 2117 C CA . ALA B 1 108 ? -9.086 2.107 6.684 1 97.5 108 ALA B CA 1
ATOM 2118 C C . ALA B 1 108 ? -8.273 2.303 7.957 1 97.5 108 ALA B C 1
ATOM 2120 O O . ALA B 1 108 ? -8.773 2.068 9.062 1 97.5 108 ALA B O 1
ATOM 2121 N N . THR B 1 109 ? -7.043 2.684 7.812 1 98.44 109 THR B N 1
ATOM 2122 C CA . THR B 1 109 ? -6.176 2.945 8.953 1 98.44 109 THR B CA 1
ATOM 2123 C C . THR B 1 109 ? -6.719 4.098 9.797 1 98.44 109 THR B C 1
ATOM 2125 O O . THR B 1 109 ? -6.781 4.004 11.023 1 98.44 109 THR B O 1
ATOM 2128 N N . ALA B 1 110 ? -7.109 5.16 9.125 1 98.19 110 ALA B N 1
ATOM 2129 C CA . ALA B 1 110 ? -7.688 6.305 9.828 1 98.19 110 ALA B CA 1
ATOM 2130 C C . ALA B 1 110 ? -8.938 5.898 10.602 1 98.19 110 ALA B C 1
ATOM 2132 O O . ALA B 1 110 ? -9.117 6.297 11.758 1 98.19 110 ALA B O 1
ATOM 2133 N N . THR B 1 111 ? -9.797 5.117 9.984 1 97.12 111 THR B N 1
ATOM 2134 C CA . THR B 1 111 ? -11.031 4.668 10.625 1 97.12 111 THR B CA 1
ATOM 2135 C C . THR B 1 111 ? -10.719 3.814 11.852 1 97.12 111 THR B C 1
ATOM 2137 O O . THR B 1 111 ? -11.383 3.939 12.883 1 97.12 111 THR B O 1
ATOM 2140 N N . TYR B 1 112 ? -9.766 2.949 11.703 1 97.94 112 TYR B N 1
ATOM 2141 C CA . TYR B 1 112 ? -9.352 2.109 12.82 1 97.94 112 TYR B CA 1
ATOM 2142 C C . TYR B 1 112 ? -8.836 2.955 13.977 1 97.94 112 TYR B C 1
ATOM 2144 O O . TYR B 1 112 ? -9.234 2.75 15.125 1 97.94 112 TYR B O 1
ATOM 2152 N N . ILE B 1 113 ? -7.977 3.893 13.68 1 98.12 113 ILE B N 1
ATOM 2153 C CA . ILE B 1 113 ? -7.355 4.734 14.703 1 98.12 113 ILE B CA 1
ATOM 2154 C C . ILE B 1 113 ? -8.43 5.566 15.406 1 98.12 113 ILE B C 1
ATOM 2156 O O . ILE B 1 113 ? -8.391 5.738 16.625 1 98.12 113 ILE B O 1
ATOM 2160 N N . ARG B 1 114 ? -9.32 6.094 14.602 1 97.19 114 ARG B N 1
ATOM 2161 C CA . ARG B 1 114 ? -10.406 6.883 15.172 1 97.19 114 ARG B CA 1
ATOM 2162 C C . ARG B 1 114 ? -11.117 6.117 16.281 1 97.19 114 ARG B C 1
ATOM 2164 O O . ARG B 1 114 ? -11.516 6.707 17.297 1 97.19 114 ARG B O 1
ATOM 2171 N N . LYS B 1 115 ? -11.25 4.84 16.141 1 95.94 115 LYS B N 1
ATOM 2172 C CA . LYS B 1 115 ? -11.922 4 17.125 1 95.94 115 LYS B CA 1
ATOM 2173 C C . LYS B 1 115 ? -11.031 3.777 18.344 1 95.94 115 LYS B C 1
ATOM 2175 O O . LYS B 1 115 ? -11.531 3.438 19.422 1 95.94 115 LYS B O 1
ATOM 2180 N N . MET B 1 116 ? -9.789 3.93 18.156 1 96.12 116 MET B N 1
ATOM 2181 C CA . MET B 1 116 ? -8.836 3.535 19.203 1 96.12 116 MET B CA 1
ATOM 2182 C C . MET B 1 116 ? -8.453 4.727 20.062 1 96.12 116 MET B C 1
ATOM 2184 O O . MET B 1 116 ? -7.824 4.562 21.109 1 96.12 116 MET B O 1
ATOM 2188 N N . ILE B 1 117 ? -8.797 5.863 19.625 1 95.25 117 ILE B N 1
ATOM 2189 C CA . ILE B 1 117 ? -8.383 7.039 20.375 1 95.25 117 ILE B CA 1
ATOM 2190 C C . ILE B 1 117 ? -9.609 7.754 20.938 1 95.25 117 ILE B C 1
ATOM 2192 O O . ILE B 1 117 ? -10.734 7.516 20.484 1 95.25 117 ILE B O 1
ATOM 2196 N N . SER B 1 118 ? -9.398 8.617 21.844 1 91.12 118 SER B N 1
ATOM 2197 C CA . SER B 1 118 ? -10.492 9.289 22.547 1 91.12 118 SER B CA 1
ATOM 2198 C C . SER B 1 118 ? -10.805 10.641 21.906 1 91.12 118 SER B C 1
ATOM 2200 O O . SER B 1 118 ? -11.898 11.18 22.109 1 91.12 118 SER B O 1
ATOM 2202 N N . GLU B 1 119 ? -9.945 11.156 21.172 1 92.81 119 GLU B N 1
ATOM 2203 C CA . GLU B 1 119 ? -10.109 12.477 20.562 1 92.81 119 GLU B CA 1
ATOM 2204 C C . GLU B 1 119 ? -10.555 12.359 19.109 1 92.81 119 GLU B C 1
ATOM 2206 O O . GLU B 1 119 ? -10.477 11.281 18.516 1 92.81 119 GLU B O 1
ATOM 2211 N N . ASP B 1 120 ? -11.055 13.5 18.625 1 95.94 120 ASP B N 1
ATOM 2212 C CA . ASP B 1 120 ? -11.406 13.562 17.219 1 95.94 120 ASP B CA 1
ATOM 2213 C C . ASP B 1 120 ? -10.164 13.453 16.328 1 95.94 120 ASP B C 1
ATOM 2215 O O . ASP B 1 120 ? -9.117 14.016 16.656 1 95.94 120 ASP B O 1
ATOM 2219 N N . LEU B 1 121 ? -10.289 12.68 15.312 1 98.12 121 LEU B N 1
ATOM 2220 C CA . LEU B 1 121 ? -9.211 12.523 14.344 1 98.12 121 LEU B CA 1
ATOM 2221 C C . LEU B 1 121 ? -9.5 13.305 13.07 1 98.12 121 LEU B C 1
ATOM 2223 O O . LEU B 1 121 ? -10.531 13.078 12.422 1 98.12 121 LEU B O 1
ATOM 2227 N N . THR B 1 122 ? -8.641 14.234 12.742 1 98.31 122 THR B N 1
ATOM 2228 C CA . THR B 1 122 ? -8.766 15.039 11.531 1 98.31 122 THR B CA 1
ATOM 2229 C C . THR B 1 122 ? -7.758 14.586 10.477 1 98.31 122 THR B C 1
ATOM 2231 O O . THR B 1 122 ? -6.566 14.461 10.766 1 98.31 122 THR B O 1
ATOM 2234 N N . ILE B 1 123 ? -8.234 14.336 9.25 1 98.38 123 ILE B N 1
ATOM 2235 C CA . ILE B 1 123 ? -7.359 13.867 8.18 1 98.38 123 ILE B CA 1
ATOM 2236 C C . ILE B 1 123 ? -6.758 15.062 7.441 1 98.38 123 ILE B C 1
ATOM 2238 O O . ILE B 1 123 ? -7.484 15.953 7.004 1 98.38 123 ILE B O 1
ATOM 2242 N N . CYS B 1 124 ? -5.441 15.07 7.375 1 98.5 124 CYS B N 1
ATOM 2243 C CA . CYS B 1 124 ? -4.723 16.062 6.594 1 98.5 124 CYS B CA 1
ATOM 2244 C C . CYS B 1 124 ? -4.312 15.508 5.234 1 98.5 124 CYS B C 1
ATOM 2246 O O . CYS B 1 124 ? -3.41 14.672 5.152 1 98.5 124 CYS B O 1
ATOM 2248 N N . THR B 1 125 ? -4.941 15.93 4.207 1 98.06 125 THR B N 1
ATOM 2249 C CA . THR B 1 125 ? -4.672 15.445 2.859 1 98.06 125 THR B CA 1
ATOM 2250 C C . THR B 1 125 ? -4.957 16.531 1.827 1 98.06 125 THR B C 1
ATOM 2252 O O . THR B 1 125 ? -5.801 17.406 2.053 1 98.06 125 THR B O 1
ATOM 2255 N N . LEU B 1 126 ? -4.211 16.5 0.768 1 97.12 126 LEU B N 1
ATOM 2256 C CA . LEU B 1 126 ? -4.418 17.438 -0.33 1 97.12 126 LEU B CA 1
ATOM 2257 C C . LEU B 1 126 ? -5 16.719 -1.549 1 97.12 126 LEU B C 1
ATOM 2259 O O . LEU B 1 126 ? -5.234 17.359 -2.584 1 97.12 126 LEU B O 1
ATOM 2263 N N . ASP B 1 127 ? -5.152 15.422 -1.455 1 95.38 127 ASP B N 1
ATOM 2264 C CA . ASP B 1 127 ? -5.75 14.641 -2.535 1 95.38 127 ASP B CA 1
ATOM 2265 C C . ASP B 1 127 ? -7.273 14.766 -2.525 1 95.38 127 ASP B C 1
ATOM 2267 O O . ASP B 1 127 ? -7.93 14.297 -1.595 1 95.38 127 ASP B O 1
ATOM 2271 N N . ASP B 1 128 ? -7.844 15.227 -3.594 1 95.06 128 ASP B N 1
ATOM 2272 C CA . ASP B 1 128 ? -9.266 15.531 -3.682 1 95.06 128 ASP B CA 1
ATOM 2273 C C . ASP B 1 128 ? -10.109 14.258 -3.582 1 95.06 128 ASP B C 1
ATOM 2275 O O . ASP B 1 128 ? -11.164 14.258 -2.945 1 95.06 128 ASP B O 1
ATOM 2279 N N . LYS B 1 129 ? -9.703 13.25 -4.25 1 93.69 129 LYS B N 1
ATOM 2280 C CA . LYS B 1 129 ? -10.469 12.008 -4.203 1 93.69 129 LYS B CA 1
ATOM 2281 C C . LYS B 1 129 ? -10.484 11.422 -2.795 1 93.69 129 LYS B C 1
ATOM 2283 O O . LYS B 1 129 ? -11.531 10.984 -2.309 1 93.69 129 LYS B O 1
ATOM 2288 N N . PHE B 1 130 ? -9.344 11.453 -2.158 1 95.81 130 PHE B N 1
ATOM 2289 C CA . PHE B 1 130 ? -9.242 10.984 -0.78 1 95.81 130 PHE B CA 1
ATOM 2290 C C . PHE B 1 130 ? -10.109 11.828 0.143 1 95.81 130 PHE B C 1
ATOM 2292 O O . PHE B 1 130 ? -10.805 11.297 1.014 1 95.81 130 PHE B O 1
ATOM 2299 N N . ARG B 1 131 ? -10.102 13.086 -0.077 1 96.25 131 ARG B N 1
ATOM 2300 C CA . ARG B 1 131 ? -10.914 14.008 0.708 1 96.25 131 ARG B CA 1
ATOM 2301 C C . ARG B 1 131 ? -12.398 13.688 0.568 1 96.25 131 ARG B C 1
ATOM 2303 O O . ARG B 1 131 ? -13.109 13.562 1.568 1 96.25 131 ARG B O 1
ATOM 2310 N N . ASN B 1 132 ? -12.812 13.523 -0.642 1 94.88 132 ASN B N 1
ATOM 2311 C CA . ASN B 1 132 ? -14.227 13.297 -0.931 1 94.88 132 ASN B CA 1
ATOM 2312 C C . ASN B 1 132 ? -14.742 12.016 -0.28 1 94.88 132 ASN B C 1
ATOM 2314 O O . ASN B 1 132 ? -15.812 12.008 0.318 1 94.88 132 ASN B O 1
ATOM 2318 N N . VAL B 1 133 ? -14.008 10.969 -0.361 1 94.81 133 VAL B N 1
ATOM 2319 C CA . VAL B 1 133 ? -14.438 9.703 0.212 1 94.81 133 VAL B CA 1
ATOM 2320 C C . VAL B 1 133 ? -14.359 9.766 1.735 1 94.81 133 VAL B C 1
ATOM 2322 O O . VAL B 1 133 ? -15.219 9.219 2.432 1 94.81 133 VAL B O 1
ATOM 2325 N N . SER B 1 134 ? -13.344 10.445 2.268 1 96.19 134 SER B N 1
ATOM 2326 C CA . SER B 1 134 ? -13.188 10.594 3.711 1 96.19 134 SER B CA 1
ATOM 2327 C C . SER B 1 134 ? -14.367 11.352 4.316 1 96.19 134 SER B C 1
ATOM 2329 O O . SER B 1 134 ? -14.773 11.07 5.445 1 96.19 134 SER B O 1
ATOM 2331 N N . LYS B 1 135 ? -14.898 12.305 3.537 1 95.06 135 LYS B N 1
ATOM 2332 C CA . LYS B 1 135 ? -16.078 13.047 3.986 1 95.06 135 LYS B CA 1
ATOM 2333 C C . LYS B 1 135 ? -17.266 12.117 4.199 1 95.06 135 LYS B C 1
ATOM 2335 O O . LYS B 1 135 ? -18.062 12.312 5.113 1 95.06 135 LYS B O 1
ATOM 2340 N N . LYS B 1 136 ? -17.344 11.102 3.389 1 94.25 136 LYS B N 1
ATOM 2341 C CA . LYS B 1 136 ? -18.422 10.125 3.516 1 94.25 136 LYS B CA 1
ATOM 2342 C C . LYS B 1 136 ? -18.297 9.344 4.816 1 94.25 136 LYS B C 1
ATOM 2344 O O . LYS B 1 136 ? -19.297 8.82 5.324 1 94.25 136 LYS B O 1
ATOM 2349 N N . PHE B 1 137 ? -17.156 9.273 5.375 1 94.94 137 PHE B N 1
ATOM 2350 C CA . PHE B 1 137 ? -16.906 8.586 6.637 1 94.94 137 PHE B CA 1
ATOM 2351 C C . PHE B 1 137 ? -16.922 9.562 7.801 1 94.94 137 PHE B C 1
ATOM 2353 O O . PHE B 1 137 ? -16.469 9.234 8.898 1 94.94 137 PHE B O 1
ATOM 2360 N N . GLU B 1 138 ? -17.266 10.836 7.496 1 95.31 138 GLU B N 1
ATOM 2361 C CA . GLU B 1 138 ? -17.516 11.875 8.5 1 95.31 138 GLU B CA 1
ATOM 2362 C C . GLU B 1 138 ? -16.219 12.305 9.18 1 95.31 138 GLU B C 1
ATOM 2364 O O . GLU B 1 138 ? -16.203 12.562 10.383 1 95.31 138 GLU B O 1
ATOM 2369 N N . PHE B 1 139 ? -15.234 12.266 8.438 1 96.94 139 PHE B N 1
ATOM 2370 C CA . PHE B 1 139 ? -13.984 12.812 8.945 1 96.94 139 PHE B CA 1
ATOM 2371 C C . PHE B 1 139 ? -13.922 14.32 8.75 1 96.94 139 PHE B C 1
ATOM 2373 O O . PHE B 1 139 ? -14.383 14.836 7.727 1 96.94 139 PHE B O 1
ATOM 2380 N N . ASN B 1 140 ? -13.359 14.977 9.742 1 96.88 140 ASN B N 1
ATOM 2381 C CA . ASN B 1 140 ? -12.883 16.344 9.492 1 96.88 140 ASN B CA 1
ATOM 2382 C C . ASN B 1 140 ? -11.648 16.344 8.602 1 96.88 140 ASN B C 1
ATOM 2384 O O . ASN B 1 140 ? -10.836 15.414 8.656 1 96.88 140 ASN B O 1
ATOM 2388 N N . LEU B 1 141 ? -11.555 17.391 7.781 1 97.62 141 LEU B N 1
ATOM 2389 C CA . LEU B 1 141 ? -10.453 17.438 6.824 1 97.62 141 LEU B CA 1
ATOM 2390 C C . LEU B 1 141 ? -9.703 18.75 6.93 1 97.62 141 LEU B C 1
ATOM 2392 O O . LEU B 1 141 ? -10.312 19.812 7.109 1 97.62 141 LEU B O 1
ATOM 2396 N N . LEU B 1 142 ? -8.461 18.688 6.879 1 96.94 142 LEU B N 1
ATOM 2397 C CA . LEU B 1 142 ? -7.59 19.844 6.754 1 96.94 142 LEU B CA 1
ATOM 2398 C C . LEU B 1 142 ? -6.637 19.688 5.578 1 96.94 142 LEU B C 1
ATOM 2400 O O . LEU B 1 142 ? -6.219 18.578 5.254 1 96.94 142 LEU B O 1
ATOM 2404 N N . PRO B 1 143 ? -6.098 20.75 4.871 1 95.44 143 PRO B N 1
ATOM 2405 C CA . PRO B 1 143 ? -6.598 22.125 5.012 1 95.44 143 PRO B CA 1
ATOM 2406 C C . PRO B 1 143 ? -8.031 22.281 4.504 1 95.44 143 PRO B C 1
ATOM 2408 O O . PRO B 1 143 ? -8.516 21.453 3.734 1 95.44 143 PRO B O 1
ATOM 2411 N N . LYS B 1 144 ? -8.734 23.266 4.969 1 88.94 144 LYS B N 1
ATOM 2412 C CA . LYS B 1 144 ? -10.094 23.531 4.512 1 88.94 144 LYS B CA 1
ATOM 2413 C C . LYS B 1 144 ? -10.102 24.047 3.074 1 88.94 144 LYS B C 1
ATOM 2415 O O . LYS B 1 144 ? -9.117 24.641 2.613 1 88.94 144 LYS B O 1
ATOM 2420 N N . SER B 1 145 ? -10.945 23.531 2.049 1 69.38 145 SER B N 1
ATOM 2421 C CA . SER B 1 145 ? -11.016 23.922 0.646 1 69.38 145 SER B CA 1
ATOM 2422 C C . SER B 1 145 ? -10.766 25.422 0.484 1 69.38 145 SER B C 1
ATOM 2424 O O . SER B 1 145 ? -11.32 26.234 1.228 1 69.38 145 SER B O 1
ATOM 2426 N N . MET B 1 146 ? -9.477 25.797 0.204 1 55.41 146 MET B N 1
ATOM 2427 C CA . MET B 1 146 ? -9.18 27.203 -0.058 1 55.41 146 MET B CA 1
ATOM 2428 C C . MET B 1 146 ? -9.906 27.688 -1.303 1 55.41 146 MET B C 1
ATOM 2430 O O . MET B 1 146 ? -9.617 28.781 -1.814 1 55.41 146 MET B O 1
ATOM 2434 N N . ASN B 1 147 ? -10.711 26.969 -1.965 1 45.12 147 ASN B N 1
ATOM 2435 C CA . ASN B 1 147 ? -11.219 27.688 -3.125 1 45.12 147 ASN B CA 1
ATOM 2436 C C . ASN B 1 147 ? -11.953 28.969 -2.715 1 45.12 147 ASN B C 1
ATOM 2438 O O . ASN B 1 147 ? -12.352 29.75 -3.568 1 45.12 147 ASN B O 1
ATOM 2442 N N . LYS B 1 148 ? -12.188 29.484 -1.49 1 34.44 148 LYS B N 1
ATOM 2443 C CA . LYS B 1 148 ? -12.992 30.688 -1.749 1 34.44 148 LYS B CA 1
ATOM 2444 C C . LYS B 1 148 ? -12.148 31.797 -2.342 1 34.44 148 LYS B C 1
ATOM 2446 O O . LYS B 1 148 ? -10.969 31.938 -2.006 1 34.44 148 LYS B O 1
#

Foldseek 3Di:
DEEEEDLQLVVCLLVVHPPNVVSVCVLVVDQAAEWAPVSLVVNLVVLVVVCVVCVVPQPPVNSVVSVVVSVVSVVSYHHDYDDPQLVVLCVVDVLLVVDPPVLSSGLSVQVSVCVVDDDAYAYEHPDPVSVVSSVVVVHHYPPDPPPD/DEEEEDLQLVVCLLVVHPCNVVSVCVLPVDQAAEWAPVSLVVNLVVLVVVCVVCVVPQPPVNSVVSVVVVVVSVVSYHHDYDDPQLVVLCVVDVLLVVDPPVLSSGLSVQVSVCVVDDDAYAYEHPDPVSVVSSVVVVHHYPPDPPPD

InterPro domains:
  IPR002716 PIN domain [PF01850] (4-135)
  IPR029060 PIN-like domain superfamily [SSF88723] (1-134)

Secondary structure (DSSP, 8-state):
-EEEEPHHHHHHHHTT-TTHHHHHHHHHT-S-EEEETHHHHHHHHHHHHHHHHSHHHHHHHHHHHHHHHHHHHHTTSEEEPBSHHHHHHHHH-GGGGGS-HHHHHHHHHHHHHHHHSSSPEEEE---HHHHHHHHHTT-EEES-----/-EEEEPHHHHHHHHTT-TTHHHHHHHHHT-S-EEEETHHHHHHHHHHHHHHHHSHHHHHHHHHHHHHHHHHHHHTTSEEEPBSHHHHHHHHH-GGGGGS-HHHHHHHHHHHHHHHHSSSPEEEE---HHHHHHHHHTT-EEES-----

Organism: Leptospira interrogans serogroup Icterohaemorrhagiae serovar Lai (strain 56601) (NCBI:txid189518)

Nearest PDB structures (foldseek):
  2fe1-assembly1_A-2  TM=7.323E-01  e=5.542E-05  Pyrobaculum aerophilum str. IM2
  4xgr-assembly1_A  TM=7.369E-01  e=2.884E-04  Mycobacterium tuberculosis H37Rv
  4xgq-assembly2_G  TM=7.300E-01  e=3.065E-04  Mycobacterium tuberculosis H37Rv
  7by2-assembly1_B-2  TM=7.728E-01  e=1.916E-03  Klebsiella pneumoniae
  5k8j-assembly1_B  TM=7.521E-01  e=1.952E-02  Caulobacter vibrioides CB15

Radius of gyration: 19.9 Å; Cα contacts (8 Å, |Δi|>4): 408; chains: 2; bounding box: 49×57×51 Å

Solvent-accessible surface area (backbone atoms only — not comparable to full-atom values): 15940 Å² total; per-residue (Å²): 103,30,38,30,57,33,54,59,37,53,49,34,42,74,66,59,40,91,66,19,68,59,50,45,49,57,62,67,70,39,78,51,34,32,33,39,46,57,40,58,50,43,48,51,26,50,51,49,48,51,42,66,75,40,38,90,77,55,49,71,65,47,54,53,51,51,50,50,51,49,50,56,55,50,73,56,36,50,59,38,60,47,40,71,70,37,52,51,42,42,70,72,36,64,74,42,43,77,40,57,54,71,57,21,49,43,50,21,39,50,56,52,48,43,72,73,45,91,49,56,52,30,39,31,47,69,47,65,68,59,48,56,56,40,47,76,71,68,43,49,62,32,74,64,84,79,76,130,104,31,38,30,56,34,54,59,38,54,49,34,42,74,66,60,39,92,66,18,69,60,50,46,49,56,61,67,70,42,75,50,32,31,34,40,47,58,41,60,50,45,47,51,26,49,51,49,48,51,42,66,74,41,38,90,78,54,49,72,65,45,53,53,52,50,51,50,53,48,50,56,55,50,71,57,37,50,58,39,60,48,41,70,69,38,52,50,43,41,70,72,36,65,73,42,43,78,39,56,54,70,58,22,48,43,50,23,38,51,56,51,47,42,72,73,44,92,50,57,53,31,38,29,46,69,46,64,70,60,49,58,57,40,48,75,72,69,43,49,64,33,75,65,84,68,78,120

Sequence (296 aa):
MALYIDSSFLLNIMYSENHFEKYLEIFNSQQKKFSSILLEIETARSLNLFYNIKKKDLGKVWLNESEGTLNDFLSQINLKNVDSDIRLEIKKYKNILELKSLDATHLATATYIRKMISEDLTICTLDDKFRNVSKKFEFNLLPKSMNKMALYIDSSFLLNIMYSENHFEKYLEIFNSQQKKFSSILLEIETARSLNLFYNIKKKDLGKVWLNESEGTLNDFLSQINLKNVDSDIRLEIKKYKNILELKSLDATHLATATYIRKMISEDLTICTLDDKFRNVSKKFEFNLLPKSMNK

pLDDT: mean 92.97, std 9.01, range [31.17, 98.81]